Protein 9MYM (pdb70)

Radius of gyration: 26.76 Å; Cα contacts (8 Å, |Δi|>4): 441; chains: 1; bounding box: 75×30×64 Å

Foldseek 3Di:
DLVLPPVVVVLLVCCLPPQLVLAEDNVCSVVLSVLVVVLVLCQLDDDPDPQVLSFKAAVVLSVVLNVLLSVLSVVLSPDNHHDPRSSVVSNVSSVVSSVVSSVSSVCCVPPPPLPDPAFKFWGWMAGRNPRDIDIDINHHHAEPEEAEAEAEAQAKDKAAQDDPCVVRGPFWWKKWKWDQDPVRDIDTDDIGNDRMDIDGRDHQVSAAKMKIWIAGPPDGTGHMYMYGYGYHYHD

Secondary structure (DSSP, 8-state):
-GGGSHHHHHHHHHIIIIIGGGTS-GGGHHHHHHHHHHHHHTTT---STT-GGGGEEEHHHHHHHHHHHHHHHHHHHHS---HHHHHHHHHHHHHHHHHHHHHHHHHIIIIISS--SSSEEEEEEEETTT--EEEEEEE--SEEEEEEEEEETTSPEEEE---TTGGG-SSEEEEEEEEE-TTS-EEEEEEES-SEEEESS--GGG-EEEEEEEEESSS---EEEEEEEEEEPP-

Structure (mmCIF, N/CA/C/O backbone):
data_9MYM
#
_entry.id   9MYM
#
_cell.length_a   103.454
_cell.length_b   103.454
_cell.length_c   139.297
_cell.angle_alpha   90.00
_cell.angle_beta   90.00
_cell.angle_gamma   90.00
#
_symmetry.space_group_name_H-M   'I 4 2 2'
#
loop_
_entity.id
_entity.type
_entity.pdbx_description
1 polymer 'Izumo sperm-egg fusion protein 1'
2 non-polymer 2-acetamido-2-deoxy-beta-D-glucopyranose
3 non-polymer alpha-L-fucopyranose
4 non-polymer DI(HYDROXYETHYL)ETHER
5 non-polymer 'PENTAETHYLENE GLYCOL'
6 non-polymer 'CHLORIDE ION'
7 non-polymer 'CALCIUM ION'
8 water water
#
loop_
_atom_site.group_PDB
_atom_site.id
_atom_site.type_symbol
_atom_site.label_atom_id
_atom_site.label_alt_id
_atom_site.label_comp_id
_atom_site.label_asym_id
_atom_site.label_entity_id
_atom_site.label_seq_id
_atom_site.pdbx_PDB_ins_code
_atom_site.Cartn_x
_atom_site.Cartn_y
_atom_site.Cartn_z
_atom_site.occupancy
_atom_site.B_iso_or_equiv
_atom_site.auth_seq_id
_atom_site.auth_comp_id
_atom_site.auth_asym_id
_atom_site.auth_atom_id
_atom_site.pdbx_PDB_model_num
ATOM 1 N N . CYS A 1 1 ? -29.730 -39.830 -32.516 1.00 26.54 22 CYS A N 1
ATOM 2 C CA . CYS A 1 1 ? -28.832 -38.662 -32.595 1.00 28.37 22 CYS A CA 1
ATOM 3 C C . CYS A 1 1 ? -28.658 -38.195 -34.051 1.00 26.61 22 CYS A C 1
ATOM 4 O O . CYS A 1 1 ? -28.093 -37.145 -34.289 1.00 26.38 22 CYS A O 1
ATOM 7 N N . ILE A 1 2 ? -29.102 -38.977 -35.035 1.00 22.50 23 ILE A N 1
ATOM 8 C CA . ILE A 1 2 ? -28.727 -38.648 -36.415 1.00 21.33 23 ILE A CA 1
ATOM 9 C C . ILE A 1 2 ? -29.399 -37.320 -36.870 1.00 23.57 23 ILE A C 1
ATOM 10 O O . ILE A 1 2 ? -28.871 -36.682 -37.769 1.00 26.09 23 ILE A O 1
ATOM 15 N N . LYS A 1 3 ? -30.503 -36.921 -36.238 1.00 24.13 24 LYS A N 1
ATOM 16 C CA . LYS A 1 3 ? -31.134 -35.605 -36.584 1.00 21.92 24 LYS A CA 1
ATOM 17 C C . LYS A 1 3 ? -30.196 -34.456 -36.260 1.00 27.09 24 LYS A C 1
ATOM 18 O O . LYS A 1 3 ? -30.396 -33.339 -36.746 1.00 26.73 24 LYS A O 1
ATOM 24 N N . CYS A 1 4 ? -29.197 -34.724 -35.414 1.00 24.77 25 CYS A N 1
ATOM 25 C CA . CYS A 1 4 ? -28.239 -33.689 -34.977 1.00 27.26 25 CYS A CA 1
ATOM 26 C C . CYS A 1 4 ? -27.177 -33.456 -36.015 1.00 31.46 25 CYS A C 1
ATOM 27 O O . CYS A 1 4 ? -26.357 -32.544 -35.874 1.00 30.54 25 CYS A O 1
ATOM 30 N N . ASP A 1 5 ? -27.142 -34.278 -37.050 1.00 26.16 26 ASP A N 1
ATOM 31 C CA . ASP A 1 5 ? -25.997 -34.255 -37.946 1.00 22.90 26 ASP A CA 1
ATOM 32 C C . ASP A 1 5 ? -26.376 -33.478 -39.231 1.00 26.43 26 ASP A C 1
ATOM 33 O O . ASP A 1 5 ? -27.359 -33.823 -39.895 1.00 24.48 26 ASP A O 1
ATOM 38 N N . GLN A 1 6 ? -25.618 -32.455 -39.576 1.00 27.67 27 GLN A N 1
ATOM 39 C CA . GLN A 1 6 ? -25.918 -31.677 -40.793 1.00 29.00 27 GLN A CA 1
ATOM 40 C C . GLN A 1 6 ? -26.092 -32.545 -42.060 1.00 25.24 27 GLN A C 1
ATOM 41 O O . GLN A 1 6 ? -26.884 -32.221 -42.961 1.00 26.43 27 GLN A O 1
ATOM 47 N N . PHE A 1 7 ? -25.322 -33.625 -42.156 1.00 22.02 28 PHE A N 1
ATOM 48 C CA . PHE A 1 7 ? -25.410 -34.447 -43.385 1.00 22.57 28 PHE A CA 1
ATOM 49 C C . PHE A 1 7 ? -26.798 -35.078 -43.526 1.00 25.13 28 PHE A C 1
ATOM 50 O O . PHE A 1 7 ? -27.320 -35.244 -44.636 1.00 23.97 28 PHE A O 1
ATOM 58 N N . VAL A 1 8 ? -27.361 -35.453 -42.383 1.00 25.80 29 VAL A N 1
ATOM 59 C CA . VAL A 1 8 ? -28.680 -36.068 -42.353 1.00 23.74 29 VAL A CA 1
ATOM 60 C C . VAL A 1 8 ? -29.751 -35.061 -42.700 1.00 26.08 29 VAL A C 1
ATOM 61 O O . VAL A 1 8 ? -30.605 -35.306 -43.568 1.00 25.74 29 VAL A O 1
ATOM 65 N N . THR A 1 9 ? -29.678 -33.887 -42.091 1.00 23.84 30 THR A N 1
ATOM 66 C CA . THR A 1 9 ? -30.724 -32.929 -42.410 1.00 28.86 30 THR A CA 1
ATOM 67 C C . THR A 1 9 ? -30.569 -32.390 -43.873 1.00 26.55 30 THR A C 1
ATOM 68 O O . THR A 1 9 ? -31.589 -32.153 -44.553 1.00 27.29 30 THR A O 1
ATOM 72 N N . ASP A 1 10 ? -29.344 -32.275 -44.398 1.00 23.57 31 ASP A N 1
ATOM 73 C CA . ASP A 1 10 ? -29.148 -31.927 -45.812 1.00 25.09 31 ASP A CA 1
ATOM 74 C C . ASP A 1 10 ? -29.730 -33.015 -46.745 1.00 28.00 31 ASP A C 1
ATOM 75 O O . ASP A 1 10 ? -30.437 -32.729 -47.737 1.00 27.80 31 ASP A O 1
ATOM 80 N N . ALA A 1 11 ? -29.405 -34.260 -46.443 1.00 24.36 32 ALA A N 1
ATOM 81 C CA . ALA A 1 11 ? -29.939 -35.411 -47.206 1.00 24.99 32 ALA A CA 1
ATOM 82 C C . ALA A 1 11 ? -31.435 -35.496 -47.193 1.00 28.26 32 ALA A C 1
ATOM 83 O O . ALA A 1 11 ? -32.030 -35.887 -48.218 1.00 22.35 32 ALA A O 1
ATOM 85 N N . LEU A 1 12 ? -32.065 -35.200 -46.044 1.00 22.31 33 LEU A N 1
ATOM 86 C CA . LEU A 1 12 ? -33.534 -35.261 -46.009 1.00 23.76 33 LEU A CA 1
ATOM 87 C C . LEU A 1 12 ? -34.166 -34.137 -46.830 1.00 23.77 33 LEU A C 1
ATOM 88 O O . LEU A 1 12 ? -35.260 -34.331 -47.350 1.00 24.68 33 LEU A O 1
ATOM 93 N N . LYS A 1 13 ? -33.505 -32.972 -46.909 1.00 26.61 34 LYS A N 1
ATOM 94 C CA . LYS A 1 13 ? -33.992 -31.877 -47.729 1.00 27.88 34 LYS A CA 1
ATOM 95 C C . LYS A 1 13 ? -33.950 -32.257 -49.213 1.00 25.92 34 LYS A C 1
ATOM 96 O O . LYS A 1 13 ? -34.894 -32.007 -49.943 1.00 28.22 34 LYS A O 1
ATOM 99 N N . THR A 1 14 ? -32.832 -32.852 -49.639 1.00 24.12 35 THR A N 1
ATOM 100 C CA . THR A 1 14 ? -32.688 -33.320 -51.000 1.00 27.94 35 THR A CA 1
ATOM 101 C C . THR A 1 14 ? -33.682 -34.432 -51.314 1.00 23.00 35 THR A C 1
ATOM 102 O O . THR A 1 14 ? -34.268 -34.463 -52.367 1.00 28.77 35 THR A O 1
ATOM 106 N N . PHE A 1 15 ? -33.875 -35.325 -50.346 1.00 21.22 36 PHE A N 1
ATOM 107 C CA . PHE A 1 15 ? -34.852 -36.410 -50.468 1.00 25.99 36 PHE A CA 1
ATOM 108 C C . PHE A 1 15 ? -36.227 -35.826 -50.799 1.00 26.79 36 PHE A C 1
ATOM 109 O O . PHE A 1 15 ? -36.875 -36.240 -51.747 1.00 25.43 36 PHE A O 1
ATOM 117 N N . GLU A 1 16 ? -36.664 -34.873 -49.992 1.00 25.23 37 GLU A N 1
ATOM 118 C CA . GLU A 1 16 ? -37.970 -34.245 -50.216 1.00 27.04 37 GLU A CA 1
ATOM 119 C C . GLU A 1 16 ? -38.044 -33.441 -51.500 1.00 28.27 37 GLU A C 1
ATOM 120 O O . GLU A 1 16 ? -39.018 -33.561 -52.233 1.00 30.06 37 GLU A O 1
ATOM 126 N N A ASN A 1 17 ? -37.039 -32.625 -51.778 0.58 25.00 38 ASN A N 1
ATOM 127 N N B ASN A 1 17 ? -37.032 -32.600 -51.762 0.42 25.88 38 ASN A N 1
ATOM 128 C CA A ASN A 1 17 ? -37.201 -31.645 -52.846 0.58 30.71 38 ASN A CA 1
ATOM 129 C CA B ASN A 1 17 ? -37.156 -31.586 -52.828 0.42 30.62 38 ASN A CA 1
ATOM 130 C C A ASN A 1 17 ? -36.889 -32.218 -54.203 0.58 32.43 38 ASN A C 1
ATOM 131 C C B ASN A 1 17 ? -36.653 -32.056 -54.184 0.42 32.03 38 ASN A C 1
ATOM 132 O O A ASN A 1 17 ? -37.402 -31.745 -55.213 0.58 27.12 38 ASN A O 1
ATOM 133 O O B ASN A 1 17 ? -36.837 -31.361 -55.191 0.42 28.93 38 ASN A O 1
ATOM 142 N N . THR A 1 18 ? -36.039 -33.237 -54.225 1.00 28.80 39 THR A N 1
ATOM 143 C CA . THR A 1 18 ? -35.551 -33.774 -55.511 1.00 29.80 39 THR A CA 1
ATOM 144 C C . THR A 1 18 ? -36.022 -35.181 -55.733 1.00 30.69 39 THR A C 1
ATOM 145 O O . THR A 1 18 ? -36.553 -35.471 -56.776 1.00 33.03 39 THR A O 1
ATOM 149 N N . TYR A 1 19 ? -35.868 -36.061 -54.742 1.00 25.51 40 TYR A N 1
ATOM 150 C CA . TYR A 1 19 ? -36.072 -37.492 -55.087 1.00 25.05 40 TYR A CA 1
ATOM 151 C C . TYR A 1 19 ? -37.492 -38.019 -54.946 1.00 26.85 40 TYR A C 1
ATOM 152 O O . TYR A 1 19 ? -37.877 -38.970 -55.636 1.00 25.86 40 TYR A O 1
ATOM 161 N N . LEU A 1 20 ? -38.281 -37.468 -54.038 1.00 25.31 41 LEU A N 1
ATOM 162 C CA . LEU A 1 20 ? -39.653 -38.008 -53.888 1.00 23.89 41 LEU A CA 1
ATOM 163 C C . LEU A 1 20 ? -40.442 -37.922 -55.186 1.00 26.35 41 LEU A C 1
ATOM 164 O O . LEU A 1 20 ? -41.250 -38.791 -55.438 1.00 25.28 41 LEU A O 1
ATOM 169 N N . ASN A 1 21 ? -40.191 -36.883 -55.982 1.00 23.13 42 ASN A N 1
ATOM 170 C CA . ASN A 1 21 ? -40.825 -36.702 -57.314 1.00 23.46 42 ASN A CA 1
ATOM 171 C C . ASN A 1 21 ? -40.747 -37.968 -58.164 1.00 32.06 42 ASN A C 1
ATOM 172 O O . ASN A 1 21 ? -41.634 -38.246 -58.980 1.00 28.42 42 ASN A O 1
ATOM 177 N N . ASP A 1 22 ? -39.644 -38.707 -57.985 1.00 27.36 43 ASP A N 1
ATOM 178 C CA . ASP A 1 22 ? -39.366 -39.881 -58.818 1.00 30.80 43 ASP A CA 1
ATOM 179 C C . ASP A 1 22 ? -40.122 -41.136 -58.389 1.00 28.94 43 ASP A C 1
ATOM 180 O O . ASP A 1 22 ? -40.148 -42.112 -59.156 1.00 29.31 43 ASP A O 1
ATOM 185 N N . HIS A 1 23 ? -40.723 -41.102 -57.197 1.00 24.54 44 HIS A N 1
ATOM 186 C CA . HIS A 1 23 ? -41.253 -42.309 -56.565 1.00 25.74 44 HIS A CA 1
ATOM 187 C C . HIS A 1 23 ? -42.707 -42.226 -56.151 1.00 23.00 44 HIS A C 1
ATOM 188 O O . HIS A 1 23 ? -43.365 -43.237 -55.961 1.00 26.05 44 HIS A O 1
ATOM 195 N N . LEU A 1 24 ? -43.192 -41.009 -55.974 1.00 25.02 45 LEU A N 1
ATOM 196 C CA . LEU A 1 24 ? -44.507 -40.789 -55.376 1.00 21.29 45 LEU A CA 1
ATOM 197 C C . LEU A 1 24 ? -45.230 -39.595 -56.010 1.00 21.69 45 LEU A C 1
ATOM 198 O O . LEU A 1 24 ? -44.586 -38.573 -56.394 1.00 25.95 45 LEU A O 1
ATOM 203 N N . PRO A 1 25 ? -46.577 -39.658 -56.052 1.00 24.80 46 PRO A N 1
ATOM 204 C CA . PRO A 1 25 ? -47.332 -38.488 -56.525 1.00 25.86 46 PRO A CA 1
ATOM 205 C C . PRO A 1 25 ? -47.136 -37.336 -55.511 1.00 25.41 46 PRO A C 1
ATOM 206 O O . PRO A 1 25 ? -47.046 -37.616 -54.303 1.00 24.70 46 PRO A O 1
ATOM 210 N N A HIS A 1 26 ? -47.061 -36.104 -56.003 0.61 24.67 47 HIS A N 1
ATOM 211 N N B HIS A 1 26 ? -47.097 -36.098 -55.989 0.39 25.45 47 HIS A N 1
ATOM 212 C CA A HIS A 1 26 ? -46.779 -34.952 -55.157 0.61 28.75 47 HIS A CA 1
ATOM 213 C CA B HIS A 1 26 ? -46.761 -34.962 -55.137 0.39 27.97 47 HIS A CA 1
ATOM 214 C C A HIS A 1 26 ? -47.717 -34.845 -53.951 0.61 26.15 47 HIS A C 1
ATOM 215 C C B HIS A 1 26 ? -47.743 -34.746 -53.983 0.39 26.28 47 HIS A C 1
ATOM 216 O O A HIS A 1 26 ? -47.285 -34.460 -52.865 0.61 25.79 47 HIS A O 1
ATOM 217 O O B HIS A 1 26 ? -47.364 -34.193 -52.951 0.39 24.91 47 HIS A O 1
ATOM 230 N N . ASP A 1 27 ? -48.995 -35.180 -54.133 1.00 25.28 48 ASP A N 1
ATOM 231 C CA . ASP A 1 27 ? -49.953 -34.927 -53.037 1.00 24.40 48 ASP A CA 1
ATOM 232 C C . ASP A 1 27 ? -49.853 -35.917 -51.826 1.00 23.60 48 ASP A C 1
ATOM 233 O O . ASP A 1 27 ? -50.673 -35.841 -50.907 1.00 26.10 48 ASP A O 1
ATOM 238 N N A ILE A 1 28 ? -48.831 -36.782 -51.825 0.77 22.53 49 ILE A N 1
ATOM 239 N N B ILE A 1 28 ? -48.819 -36.753 -51.808 0.23 22.54 49 ILE A N 1
ATOM 240 C CA A ILE A 1 28 ? -48.578 -37.572 -50.641 0.77 22.04 49 ILE A CA 1
ATOM 241 C CA B ILE A 1 28 ? -48.546 -37.548 -50.623 0.23 23.19 49 ILE A CA 1
ATOM 242 C C A ILE A 1 28 ? -47.175 -37.238 -50.074 0.77 21.39 49 ILE A C 1
ATOM 243 C C B ILE A 1 28 ? -47.190 -37.171 -50.023 0.23 22.13 49 ILE A C 1
ATOM 244 O O A ILE A 1 28 ? -46.789 -37.777 -49.047 0.77 23.12 49 ILE A O 1
ATOM 245 O O B ILE A 1 28 ? -46.851 -37.612 -48.926 0.23 22.59 49 ILE A O 1
ATOM 254 N N . HIS A 1 29 ? -46.419 -36.348 -50.733 1.00 22.72 50 HIS A N 1
ATOM 255 C CA . HIS A 1 29 ? -45.059 -36.047 -50.281 1.00 21.49 50 HIS A CA 1
ATOM 256 C C . HIS A 1 29 ? -45.010 -35.497 -48.879 1.00 25.37 50 HIS A C 1
ATOM 257 O O . HIS A 1 29 ? -44.141 -35.896 -48.086 1.00 24.93 50 HIS A O 1
ATOM 264 N N . LYS A 1 30 ? -45.873 -34.532 -48.591 1.00 24.56 51 LYS A N 1
ATOM 265 C CA . LYS A 1 30 ? -45.677 -33.829 -47.302 1.00 22.91 51 LYS A CA 1
ATOM 266 C C . LYS A 1 30 ? -45.992 -34.769 -46.134 1.00 27.33 51 LYS A C 1
ATOM 267 O O . LYS A 1 30 ? -45.293 -34.754 -45.107 1.00 24.59 51 LYS A O 1
ATOM 273 N N . ASN A 1 31 ? -47.045 -35.582 -46.258 1.00 22.91 52 ASN A N 1
ATOM 274 C CA . ASN A 1 31 ? -47.326 -36.499 -45.145 1.00 23.15 52 ASN A CA 1
ATOM 275 C C . ASN A 1 31 ? -46.300 -37.638 -45.066 1.00 23.12 52 ASN A C 1
ATOM 276 O O . ASN A 1 31 ? -46.021 -38.151 -43.970 1.00 25.95 52 ASN A O 1
ATOM 281 N N . VAL A 1 32 ? -45.781 -38.047 -46.216 1.00 23.61 53 VAL A N 1
ATOM 282 C CA . VAL A 1 32 ? -44.690 -39.020 -46.146 1.00 21.50 53 VAL A CA 1
ATOM 283 C C . VAL A 1 32 ? -43.469 -38.439 -45.416 1.00 25.19 53 VAL A C 1
ATOM 284 O O . VAL A 1 32 ? -42.792 -39.142 -44.622 1.00 23.20 53 VAL A O 1
ATOM 288 N N . MET A 1 33 ? -43.166 -37.179 -45.693 1.00 22.21 54 MET A N 1
ATOM 289 C CA . MET A 1 33 ? -42.075 -36.527 -44.939 1.00 25.44 54 MET A CA 1
ATOM 290 C C . MET A 1 33 ? -42.375 -36.385 -43.446 1.00 27.46 54 MET A C 1
ATOM 291 O O . MET A 1 33 ? -41.450 -36.454 -42.643 1.00 25.06 54 MET A O 1
ATOM 296 N N . ARG A 1 34 ? -43.637 -36.195 -43.057 1.00 27.03 55 ARG A N 1
ATOM 297 C CA . ARG A 1 34 ? -43.982 -36.172 -41.645 1.00 25.60 55 ARG A CA 1
ATOM 298 C C . ARG A 1 34 ? -43.660 -37.532 -40.994 1.00 25.02 55 ARG A C 1
ATOM 299 O O . ARG A 1 34 ? -43.108 -37.588 -39.887 1.00 27.80 55 ARG A O 1
ATOM 307 N N . MET A 1 35 ? -43.928 -38.602 -41.733 1.00 22.62 56 MET A N 1
ATOM 308 C CA . MET A 1 35 ? -43.588 -39.962 -41.262 1.00 25.76 56 MET A CA 1
ATOM 309 C C . MET A 1 35 ? -42.062 -40.109 -41.131 1.00 23.72 56 MET A C 1
ATOM 310 O O . MET A 1 35 ? -41.536 -40.608 -40.104 1.00 28.52 56 MET A O 1
ATOM 315 N N . VAL A 1 36 ? -41.365 -39.717 -42.180 1.00 21.44 57 VAL A N 1
ATOM 316 C CA . VAL A 1 36 ? -39.883 -39.810 -42.148 1.00 21.43 57 VAL A CA 1
ATOM 317 C C . VAL A 1 36 ? -39.279 -39.016 -40.994 1.00 26.47 57 VAL A C 1
ATOM 318 O O . VAL A 1 36 ? -38.470 -39.535 -40.226 1.00 25.15 57 VAL A O 1
ATOM 322 N N . ASN A 1 37 ? -39.667 -37.753 -40.892 1.00 23.48 58 ASN A N 1
ATOM 323 C CA . ASN A 1 37 ? -39.105 -36.905 -39.819 1.00 27.23 58 ASN A CA 1
ATOM 324 C C . ASN A 1 37 ? -39.440 -37.425 -38.421 1.00 30.83 58 ASN A C 1
ATOM 325 O O . ASN A 1 37 ? -38.632 -37.307 -37.489 1.00 30.63 58 ASN A O 1
ATOM 330 N N . HIS A 1 38 ? -40.627 -37.991 -38.264 1.00 26.84 59 HIS A N 1
ATOM 331 C CA . HIS A 1 38 ? -41.024 -38.505 -37.012 1.00 31.83 59 HIS A CA 1
ATOM 332 C C . HIS A 1 38 ? -40.103 -39.665 -36.638 1.00 32.02 59 HIS A C 1
ATOM 333 O O . HIS A 1 38 ? -39.645 -39.771 -35.496 1.00 32.80 59 HIS A O 1
ATOM 340 N N . GLU A 1 39 ? -39.874 -40.550 -37.598 1.00 26.62 60 GLU A N 1
ATOM 341 C CA . GLU A 1 39 ? -39.054 -41.722 -37.296 1.00 29.09 60 GLU A CA 1
ATOM 342 C C . GLU A 1 39 ? -37.622 -41.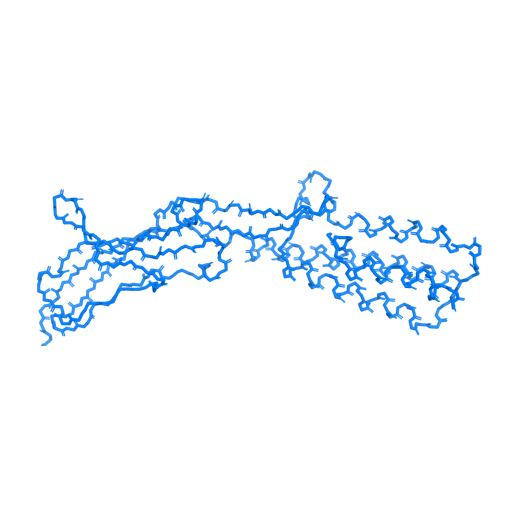265 -36.941 1.00 22.59 60 GLU A C 1
ATOM 343 O O . GLU A 1 39 ? -37.031 -41.738 -35.952 1.00 26.16 60 GLU A O 1
ATOM 349 N N . VAL A 1 40 ? -37.086 -40.367 -37.755 1.00 24.33 61 VAL A N 1
ATOM 350 C CA . VAL A 1 40 ? -35.700 -39.947 -37.576 1.00 24.98 61 VAL A CA 1
ATOM 351 C C . VAL A 1 40 ? -35.552 -39.256 -36.214 1.00 30.14 61 VAL A C 1
ATOM 352 O O . VAL A 1 40 ? -34.566 -39.465 -35.442 1.00 25.92 61 VAL A O 1
ATOM 356 N N . SER A 1 41 ? -36.526 -38.432 -35.882 1.00 29.75 62 SER A N 1
ATOM 357 C CA . SER A 1 41 ? -36.400 -37.694 -34.616 1.00 28.77 62 SER A CA 1
ATOM 358 C C . SER A 1 41 ? -36.434 -38.593 -33.368 1.00 36.71 62 SER A C 1
ATOM 359 O O . SER A 1 41 ? -35.988 -38.161 -32.302 1.00 34.56 62 SER A O 1
ATOM 362 N N . SER A 1 42 ? -36.971 -39.821 -33.486 1.00 33.52 63 SER A N 1
ATOM 363 C CA . SER A 1 42 ? -37.054 -40.768 -32.359 1.00 38.78 63 SER A CA 1
ATOM 364 C C . SER A 1 42 ? -35.763 -41.556 -32.110 1.00 34.37 63 SER A C 1
ATOM 365 O O . SER A 1 42 ? -35.675 -42.291 -31.131 1.00 33.67 63 SER A O 1
ATOM 368 N N . PHE A 1 43 ? -34.740 -41.422 -32.952 1.00 34.89 64 PHE A N 1
ATOM 369 C CA . PHE A 1 43 ? -33.526 -42.189 -32.739 1.00 36.07 64 PHE A CA 1
ATOM 370 C C . PHE A 1 43 ? -32.896 -41.752 -31.413 1.00 33.53 64 PHE A C 1
ATOM 371 O O . PHE A 1 43 ? -32.729 -40.532 -31.130 1.00 36.51 64 PHE A O 1
ATOM 379 N N . GLY A 1 44 ? -32.543 -42.729 -30.591 1.00 37.30 65 GLY A N 1
ATOM 380 C CA . GLY A 1 44 ? -31.991 -42.396 -29.280 1.00 40.32 65 GLY A CA 1
ATOM 381 C C . GLY A 1 44 ? -32.928 -41.855 -28.201 1.00 42.40 65 GLY A C 1
ATOM 382 O O . GLY A 1 44 ? -32.473 -41.500 -27.120 1.00 53.85 65 GLY A O 1
ATOM 383 N N . VAL A 1 45 ? -34.230 -41.806 -28.435 1.00 47.41 66 VAL A N 1
ATOM 384 C CA . VAL A 1 45 ? -35.121 -41.454 -27.341 1.00 48.46 66 VAL A CA 1
ATOM 385 C C . VAL A 1 45 ? -35.133 -42.593 -26.302 1.00 51.24 66 VAL A C 1
ATOM 386 O O . VAL A 1 45 ? -35.254 -43.785 -26.603 1.00 51.08 66 VAL A O 1
ATOM 390 N N . VAL A 1 46 ? -35.041 -42.185 -25.056 1.00 52.46 67 VAL A N 1
ATOM 391 C CA . VAL A 1 46 ? -35.173 -43.112 -23.954 1.00 57.92 67 VAL A CA 1
ATOM 392 C C . VAL A 1 46 ? -36.604 -43.155 -23.415 1.00 73.77 67 VAL A C 1
ATOM 393 O O . VAL A 1 46 ? -37.266 -42.126 -23.284 1.00 71.34 67 VAL A O 1
ATOM 397 N N . THR A 1 47 ? -37.080 -44.356 -23.116 1.00 84.02 68 THR A N 1
ATOM 398 C CA . THR A 1 47 ? -38.300 -44.530 -22.337 1.00 89.40 68 THR A CA 1
ATOM 399 C C . THR A 1 47 ? -37.943 -45.195 -21.022 1.00 99.41 68 THR A C 1
ATOM 400 O O . THR A 1 47 ? -38.038 -46.418 -20.906 1.00 107.05 68 THR A O 1
ATOM 404 N N . SER A 1 48 ? -37.533 -44.375 -20.052 1.00 101.23 69 SER A N 1
ATOM 405 C CA . SER A 1 48 ? -37.009 -44.812 -18.752 1.00 105.81 69 SER A CA 1
ATOM 406 C C . SER A 1 48 ? -36.290 -46.154 -18.827 1.00 108.08 69 SER A C 1
ATOM 407 O O . SER A 1 48 ? -35.418 -46.372 -19.682 1.00 103.39 69 SER A O 1
ATOM 410 N N . ALA A 1 49 ? -36.666 -47.043 -17.913 1.00 110.87 70 ALA A N 1
ATOM 411 C CA . ALA A 1 49 ? -36.380 -48.458 -18.061 1.00 112.87 70 ALA A CA 1
ATOM 412 C C . ALA A 1 49 ? -34.888 -48.749 -18.196 1.00 111.79 70 ALA A C 1
ATOM 413 O O . ALA A 1 49 ? -34.048 -48.134 -17.532 1.00 109.58 70 ALA A O 1
ATOM 415 N N . GLU A 1 50 ? -34.583 -49.677 -19.099 1.00 109.58 71 GLU A N 1
ATOM 416 C CA . GLU A 1 50 ? -33.223 -50.122 -19.350 1.00 104.96 71 GLU A CA 1
ATOM 417 C C . GLU A 1 50 ? -32.696 -49.690 -20.723 1.00 92.59 71 GLU A C 1
ATOM 418 O O . GLU A 1 50 ? -31.753 -50.285 -21.244 1.00 86.90 71 GLU A O 1
ATOM 424 N N . ASP A 1 51 ? -33.297 -48.670 -21.321 1.00 87.68 72 ASP A N 1
ATOM 425 C CA . ASP A 1 51 ? -32.794 -48.246 -22.628 1.00 78.39 72 ASP A CA 1
ATOM 426 C C . ASP A 1 51 ? -32.200 -46.823 -22.597 1.00 80.29 72 ASP A C 1
ATOM 427 O O . ASP A 1 51 ? -32.174 -46.121 -23.619 1.00 73.67 72 ASP A O 1
ATOM 432 N N . SER A 1 52 ? -31.670 -46.426 -21.434 1.00 85.80 73 SER A N 1
ATOM 433 C CA . SER A 1 52 ? -30.998 -45.128 -21.273 1.00 77.70 73 SER A CA 1
ATOM 434 C C . SER A 1 52 ? -29.706 -45.097 -22.063 1.00 70.65 73 SER A C 1
ATOM 435 O O . SER A 1 52 ? -29.109 -44.041 -22.300 1.00 72.86 73 SER A O 1
ATOM 438 N N . TYR A 1 53 ? -29.274 -46.284 -22.458 1.00 72.17 74 TYR A N 1
ATOM 439 C CA . TYR A 1 53 ? -28.093 -46.439 -23.274 1.00 77.00 74 TYR A CA 1
ATOM 440 C C . TYR A 1 53 ? -28.307 -45.690 -24.592 1.00 72.67 74 TYR A C 1
ATOM 441 O O . TYR A 1 53 ? -27.357 -45.224 -25.240 1.00 66.22 74 TYR A O 1
ATOM 450 N N . LEU A 1 54 ? -29.577 -45.549 -24.966 1.00 68.59 75 LEU A N 1
ATOM 451 C CA . LEU A 1 54 ? -29.930 -44.868 -26.205 1.00 66.09 75 LEU A CA 1
ATOM 452 C C . LEU A 1 54 ? -29.657 -43.367 -26.224 1.00 59.94 75 LEU A C 1
ATOM 453 O O . LEU A 1 54 ? -29.555 -42.799 -27.302 1.00 49.15 75 LEU A O 1
ATOM 458 N N . GLY A 1 55 ? -29.541 -42.744 -25.037 1.00 69.14 76 GLY A N 1
ATOM 459 C CA . GLY A 1 55 ? -29.708 -41.307 -24.879 1.00 56.73 76 GLY A CA 1
ATOM 460 C C . GLY A 1 55 ? -28.566 -40.427 -25.358 1.00 55.08 76 GLY A C 1
ATOM 461 O O . GLY A 1 55 ? -28.770 -39.265 -25.645 1.00 47.04 76 GLY A O 1
ATOM 462 N N . ALA A 1 56 ? -27.362 -40.995 -25.427 1.00 30.07 77 ALA A N 1
ATOM 463 C CA . ALA A 1 56 ? -26.174 -40.239 -25.937 1.00 28.59 77 ALA A CA 1
ATOM 464 C C . ALA A 1 56 ? -25.147 -41.218 -26.510 1.00 27.77 77 ALA A C 1
ATOM 465 O O . ALA A 1 56 ? -25.038 -42.366 -26.005 1.00 28.97 77 ALA A O 1
ATOM 467 N N . VAL A 1 57 ? -24.356 -40.774 -27.460 1.00 26.23 78 VAL A N 1
ATOM 468 C CA . VAL A 1 57 ? -23.263 -41.590 -28.001 1.00 25.79 78 VAL A CA 1
ATOM 469 C C . VAL A 1 57 ? -22.086 -40.681 -28.261 1.00 30.15 78 VAL A C 1
ATOM 470 O O . VAL A 1 57 ? -22.246 -39.445 -28.230 1.00 27.09 78 VAL A O 1
ATOM 474 N N . ASP A 1 58 ? -20.915 -41.241 -28.529 1.00 25.35 79 ASP A N 1
ATOM 475 C CA . ASP A 1 58 ? -19.771 -40.327 -28.806 1.00 25.08 79 ASP A CA 1
ATOM 476 C C . ASP A 1 58 ? -19.849 -39.893 -30.275 1.00 24.02 79 ASP A C 1
ATOM 477 O O . ASP A 1 58 ? -20.763 -40.322 -31.032 1.00 23.42 79 ASP A O 1
ATOM 482 N N . GLU A 1 59 ? -18.921 -39.037 -30.715 1.00 23.66 80 GLU A N 1
ATOM 483 C CA . GLU A 1 59 ? -19.050 -38.495 -32.072 1.00 22.79 80 GLU A CA 1
ATOM 484 C C . GLU A 1 59 ? -18.754 -39.566 -33.130 1.00 24.98 80 GLU A C 1
ATOM 485 O O . GLU A 1 59 ? -19.364 -39.563 -34.188 1.00 24.99 80 GLU A O 1
ATOM 491 N N A ASN A 1 60 ? -17.823 -40.481 -32.833 0.72 24.98 81 ASN A N 1
ATOM 492 N N B ASN A 1 60 ? -17.837 -40.484 -32.830 0.28 25.05 81 ASN A N 1
ATOM 493 C CA A ASN A 1 60 ? -17.505 -41.547 -33.789 0.72 25.64 81 ASN A CA 1
ATOM 494 C CA B ASN A 1 60 ? -17.507 -41.543 -33.783 0.28 26.00 81 ASN A CA 1
ATOM 495 C C A ASN A 1 60 ? -18.724 -42.453 -34.054 0.72 27.33 81 ASN A 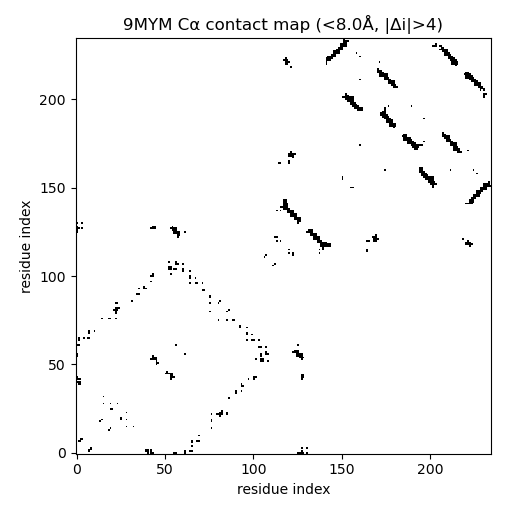C 1
ATOM 496 C C B ASN A 1 60 ? -18.697 -42.472 -34.043 0.28 26.57 81 ASN A C 1
ATOM 497 O O A ASN A 1 60 ? -18.986 -42.890 -35.180 0.72 26.44 81 ASN A O 1
ATOM 498 O O B ASN A 1 60 ? -18.920 -42.921 -35.169 0.28 26.40 81 ASN A O 1
ATOM 507 N N . THR A 1 61 ? -19.456 -42.766 -32.991 1.00 26.65 82 THR A N 1
ATOM 508 C CA . THR A 1 61 ? -20.657 -43.620 -33.120 1.00 26.23 82 THR A CA 1
ATOM 509 C C . THR A 1 61 ? -21.745 -42.896 -33.884 1.00 31.60 82 THR A C 1
ATOM 510 O O . THR A 1 61 ? -22.389 -43.490 -34.741 1.00 25.38 82 THR A O 1
ATOM 514 N N . LEU A 1 62 ? -21.983 -41.625 -33.557 1.00 22.55 83 LEU A N 1
ATOM 515 C CA . LEU A 1 62 ? -22.909 -40.820 -34.360 1.00 23.80 83 LEU A CA 1
ATOM 516 C C . LEU A 1 62 ? -22.510 -40.858 -35.846 1.00 26.82 83 LEU A C 1
ATOM 517 O O . LEU A 1 62 ? -23.350 -40.999 -36.736 1.00 25.06 83 LEU A O 1
ATOM 522 N N . GLU A 1 63 ? -21.217 -40.689 -36.117 1.00 22.86 84 GLU A N 1
ATOM 523 C CA . GLU A 1 63 ? -20.742 -40.680 -37.504 1.00 22.82 84 GLU A CA 1
ATOM 524 C C . GLU A 1 63 ? -21.036 -42.007 -38.202 1.00 22.58 84 GLU A C 1
ATOM 525 O O . GLU A 1 63 ? -21.519 -42.032 -39.334 1.00 24.85 84 GLU A O 1
ATOM 531 N N . GLN A 1 64 ? -20.799 -43.122 -37.516 1.00 25.72 85 GLN A N 1
ATOM 532 C CA . GLN A 1 64 ? -21.118 -44.408 -38.111 1.00 26.25 85 GLN A CA 1
ATOM 533 C C . GLN A 1 64 ? -22.594 -44.531 -38.410 1.00 27.16 85 GLN A C 1
ATOM 534 O O . GLN A 1 64 ? -22.985 -45.097 -39.454 1.00 24.08 85 GLN A O 1
ATOM 540 N N . ALA A 1 65 ? -23.422 -44.098 -37.448 1.00 23.49 86 ALA A N 1
ATOM 541 C CA . ALA A 1 65 ? -24.887 -44.189 -37.596 1.00 26.47 86 ALA A CA 1
ATOM 542 C C . ALA A 1 65 ? -25.400 -43.293 -38.754 1.00 24.81 86 ALA A C 1
ATOM 543 O O . ALA A 1 65 ? -26.306 -43.645 -39.530 1.00 24.90 86 ALA A O 1
ATOM 545 N N . THR A 1 66 ? -24.814 -42.113 -38.870 1.00 18.98 87 THR A N 1
ATOM 546 C CA . THR A 1 66 ? -25.160 -41.209 -39.930 1.00 23.06 87 THR A CA 1
ATOM 547 C C . THR A 1 66 ? -24.854 -41.842 -41.302 1.00 25.20 87 THR A C 1
ATOM 548 O O . THR A 1 66 ? -25.705 -41.820 -42.202 1.00 21.75 87 THR A O 1
ATOM 552 N N . TRP A 1 67 ? -23.642 -42.386 -41.467 1.00 22.49 88 TRP A N 1
ATOM 553 C CA . TRP A 1 67 ? -23.291 -42.916 -42.759 1.00 21.78 88 TRP A CA 1
ATOM 554 C C . TRP A 1 67 ? -24.098 -44.184 -43.109 1.00 25.38 88 TRP A C 1
ATOM 555 O O . TRP A 1 67 ? -24.426 -44.422 -44.281 1.00 24.14 88 TRP A O 1
ATOM 566 N N . SER A 1 68 ? -24.453 -44.969 -42.098 1.00 23.31 89 SER A N 1
ATOM 567 C CA . SER A 1 68 ? -25.311 -46.162 -42.293 1.00 20.83 89 SER A CA 1
ATOM 568 C C . SER A 1 68 ? -26.650 -45.670 -42.808 1.00 22.71 89 SER A C 1
ATOM 569 O O . SER A 1 68 ? -27.211 -46.233 -43.731 1.00 23.78 89 SER A O 1
ATOM 572 N N . PHE A 1 69 ? -27.169 -44.636 -42.142 1.00 20.19 90 PHE A N 1
ATOM 573 C CA . PHE A 1 69 ? -28.470 -44.049 -42.538 1.00 24.66 90 PHE A CA 1
ATOM 574 C C . PHE A 1 69 ? -28.406 -43.498 -43.976 1.00 24.79 90 PHE A C 1
ATOM 575 O O . PHE A 1 69 ? -29.289 -43.795 -44.819 1.00 22.98 90 PHE A O 1
ATOM 583 N N . LEU A 1 70 ? -27.396 -42.679 -44.290 1.00 21.22 91 LEU A N 1
ATOM 584 C CA . LEU A 1 70 ? -27.282 -42.104 -45.647 1.00 21.37 91 LEU A CA 1
ATOM 585 C C . LEU A 1 70 ? -27.213 -43.172 -46.734 1.00 23.74 91 LEU A C 1
ATOM 586 O O . LEU A 1 70 ? -27.753 -42.981 -47.853 1.00 22.80 91 LEU A O 1
ATOM 591 N N . LYS A 1 71 ? -26.455 -44.241 -46.468 1.00 22.61 92 LYS A N 1
ATOM 592 C CA . LYS A 1 71 ? -26.347 -45.320 -47.463 1.00 21.20 92 LYS A CA 1
ATOM 593 C C . LYS A 1 71 ? -27.736 -45.911 -47.743 1.00 25.23 92 LYS A C 1
ATOM 594 O O . LYS A 1 71 ? -28.111 -46.182 -48.923 1.00 22.56 92 LYS A O 1
ATOM 600 N N . ASP A 1 72 ? -28.501 -46.117 -46.674 1.00 21.98 93 ASP A N 1
ATOM 601 C CA . ASP A 1 72 ? -29.849 -46.775 -46.848 1.00 24.80 93 ASP A CA 1
ATOM 602 C C . ASP A 1 72 ? -30.861 -45.820 -47.458 1.00 23.76 93 ASP A C 1
ATOM 603 O O . ASP A 1 72 ? -31.694 -46.216 -48.285 1.00 22.50 93 ASP A O 1
ATOM 608 N N . LEU A 1 73 ? -30.784 -44.550 -47.109 1.00 20.86 94 LEU A N 1
ATOM 609 C CA . LEU A 1 73 ? -31.649 -43.556 -47.755 1.00 22.65 94 LEU A CA 1
ATOM 610 C C . LEU A 1 73 ? -31.355 -43.467 -49.283 1.00 24.14 94 LEU A C 1
ATOM 611 O O . LEU A 1 73 ? -32.265 -43.364 -50.126 1.00 25.38 94 LEU A O 1
ATOM 616 N N . LYS A 1 74 ? -30.066 -43.499 -49.653 1.00 23.21 95 LYS A N 1
ATOM 617 C CA . LYS A 1 74 ? -29.711 -43.413 -51.072 1.00 21.76 95 LYS A CA 1
ATOM 618 C C . LYS A 1 74 ? -30.171 -44.710 -51.773 1.00 23.78 95 LYS A C 1
ATOM 619 O O . LYS A 1 74 ? -30.596 -44.692 -52.925 1.00 22.98 95 LYS A O 1
ATOM 625 N N . ARG A 1 75 ? -30.052 -45.834 -51.080 1.00 23.35 96 ARG A N 1
ATOM 626 C CA . ARG A 1 75 ? -30.466 -47.089 -51.699 1.00 22.40 96 ARG A CA 1
ATOM 627 C C . ARG A 1 75 ? -31.923 -46.981 -52.117 1.00 26.23 96 ARG A C 1
ATOM 628 O O . ARG A 1 75 ? -32.316 -47.390 -53.217 1.00 25.02 96 ARG A O 1
ATOM 636 N N . ILE A 1 76 ? -32.705 -46.411 -51.205 1.00 21.50 97 ILE A N 1
ATOM 637 C CA . ILE A 1 76 ? -34.160 -46.209 -51.427 1.00 24.96 97 ILE A CA 1
ATOM 638 C C . ILE A 1 76 ? -34.428 -45.280 -52.599 1.00 21.20 97 ILE A C 1
ATOM 639 O O . ILE A 1 76 ? -35.273 -45.577 -53.484 1.00 24.79 97 ILE A O 1
ATOM 644 N N . THR A 1 77 ? -33.677 -44.175 -52.710 1.00 22.96 98 THR A N 1
ATOM 645 C CA . THR A 1 77 ? -33.974 -43.260 -53.792 1.00 23.67 98 THR A CA 1
ATOM 646 C C . THR A 1 77 ? -33.435 -43.766 -55.117 1.00 25.89 98 THR A C 1
ATOM 647 O O . THR A 1 77 ? -34.007 -43.496 -56.178 1.00 24.83 98 THR A O 1
ATOM 651 N N . ASP A 1 78 ? -32.382 -44.577 -55.059 1.00 22.12 99 ASP A N 1
ATOM 652 C CA . ASP A 1 78 ? -31.874 -45.200 -56.273 1.00 25.49 99 ASP A CA 1
ATOM 653 C C . ASP A 1 78 ? -32.771 -46.350 -56.754 1.00 25.05 99 ASP A C 1
ATOM 654 O O . ASP A 1 78 ? -32.614 -46.829 -57.874 1.00 25.84 99 ASP A O 1
ATOM 659 N N . SER A 1 79 ? -33.672 -46.826 -55.898 1.00 24.09 100 SER A N 1
ATOM 660 C CA . SER A 1 79 ? -34.458 -48.023 -56.225 1.00 26.95 100 SER A CA 1
ATOM 661 C C . SER A 1 79 ? -35.523 -47.759 -57.268 1.00 29.87 100 SER A C 1
ATOM 662 O O . SER A 1 79 ? -35.810 -46.595 -57.586 1.00 27.47 100 SER A O 1
ATOM 665 N N A ASP A 1 80 ? -36.113 -48.843 -57.779 0.53 24.36 101 ASP A N 1
ATOM 666 N N B ASP A 1 80 ? -36.131 -48.828 -57.774 0.47 24.34 101 ASP A N 1
ATOM 667 C CA A ASP A 1 80 ? -37.218 -48.758 -58.727 0.53 29.06 101 ASP A CA 1
ATOM 668 C CA B ASP A 1 80 ? -37.219 -48.687 -58.728 0.47 28.30 101 ASP A CA 1
ATOM 669 C C A ASP A 1 80 ? -38.566 -48.842 -58.010 0.53 27.84 101 ASP A C 1
ATOM 670 C C B ASP A 1 80 ? -38.565 -48.553 -58.030 0.47 28.91 101 ASP A C 1
ATOM 671 O O A ASP A 1 80 ? -39.612 -49.084 -58.637 0.53 27.06 101 ASP A O 1
ATOM 672 O O B ASP A 1 80 ? -39.597 -48.361 -58.693 0.47 24.48 101 ASP A O 1
ATOM 681 N N . LEU A 1 81 ? -38.560 -48.638 -56.704 1.00 25.92 102 LEU A N 1
ATOM 682 C CA . LEU A 1 81 ? -39.818 -48.719 -55.953 1.00 26.48 102 LEU A CA 1
ATOM 683 C C . LEU A 1 81 ? -40.698 -47.505 -56.124 1.00 25.15 102 LEU A C 1
ATOM 684 O O . LEU A 1 81 ? -40.220 -46.368 -56.060 1.00 25.23 102 LEU A O 1
ATOM 689 N N . LYS A 1 82 ? -42.005 -47.743 -56.261 1.00 21.73 103 LYS A N 1
ATOM 690 C CA . LYS A 1 82 ? -42.910 -46.598 -56.344 1.00 21.97 103 LYS A CA 1
ATOM 691 C C . LYS A 1 82 ? -44.105 -46.818 -55.438 1.00 21.45 103 LYS A C 1
ATOM 692 O O . LYS A 1 82 ? -44.354 -47.929 -54.958 1.00 24.66 103 LYS A O 1
ATOM 697 N N . GLY A 1 83 ? -44.861 -45.740 -55.189 1.00 23.60 104 GLY A N 1
ATOM 698 C CA . GLY A 1 83 ? -46.179 -45.934 -54.575 1.00 23.98 104 GLY A CA 1
ATOM 699 C C . GLY A 1 83 ? -46.145 -46.549 -53.162 1.00 24.79 104 GLY A C 1
ATOM 700 O O . GLY A 1 83 ? -45.239 -46.295 -52.384 1.00 24.53 104 GLY A O 1
ATOM 701 N N . GLU A 1 84 ? -47.130 -47.397 -52.870 1.00 24.22 105 GLU A N 1
ATOM 702 C CA . GLU A 1 84 ? -47.161 -48.064 -51.602 1.00 24.02 105 GLU A CA 1
ATOM 703 C C . GLU A 1 84 ? -45.963 -48.945 -51.300 1.00 22.35 105 GLU A C 1
ATOM 704 O O . GLU A 1 84 ? -45.534 -48.992 -50.132 1.00 23.16 105 GLU A O 1
ATOM 710 N N . LEU A 1 85 ? -45.442 -49.650 -52.310 1.00 22.77 106 LEU A N 1
ATOM 711 C CA . LEU A 1 85 ? -44.230 -50.424 -52.069 1.00 26.52 106 LEU A CA 1
ATOM 712 C C . LEU A 1 85 ? -43.057 -49.543 -51.626 1.00 22.28 106 LEU A C 1
ATOM 713 O O . LEU A 1 85 ? -42.244 -49.932 -50.743 1.00 24.21 106 LEU A O 1
ATOM 718 N N . PHE A 1 86 ? -42.939 -48.370 -52.242 1.00 21.90 107 PHE A N 1
ATOM 719 C CA . PHE A 1 86 ? -41.906 -47.411 -51.844 1.00 22.04 107 PHE A CA 1
ATOM 720 C C . PHE A 1 86 ? -42.090 -46.959 -50.424 1.00 21.51 107 PHE A C 1
ATOM 721 O O . PHE A 1 86 ? -41.157 -46.902 -49.631 1.00 23.04 107 PHE A O 1
ATOM 729 N N . ILE A 1 87 ? -43.323 -46.586 -50.091 1.00 19.82 108 ILE A N 1
ATOM 730 C CA . ILE A 1 87 ? -43.581 -46.131 -48.721 1.00 20.41 108 ILE A CA 1
ATOM 731 C C . ILE A 1 87 ? -43.320 -47.238 -47.694 1.00 21.52 108 ILE A C 1
ATOM 732 O O . ILE A 1 87 ? -42.780 -46.968 -46.605 1.00 25.12 108 ILE A O 1
ATOM 737 N N . LYS A 1 88 ? -43.755 -48.454 -48.027 1.00 24.37 109 LYS A N 1
ATOM 738 C CA . LYS A 1 88 ? -43.565 -49.594 -47.116 1.00 26.40 109 LYS A CA 1
ATOM 739 C C . LYS A 1 88 ? -42.071 -49.816 -46.852 1.00 24.47 109 LYS A C 1
ATOM 740 O O . LYS A 1 88 ? -41.612 -49.943 -45.697 1.00 26.48 109 LYS A O 1
ATOM 746 N N . GLU A 1 89 ? -41.302 -49.845 -47.934 1.00 21.91 110 GLU A N 1
ATOM 747 C CA . GLU A 1 89 ? -39.859 -50.084 -47.773 1.00 24.41 110 GLU A CA 1
ATOM 748 C C . GLU A 1 89 ? -39.196 -48.883 -47.084 1.00 25.25 110 GLU A C 1
ATOM 749 O O . GLU A 1 89 ? -38.273 -49.066 -46.330 1.00 22.92 110 GLU A O 1
ATOM 755 N N . LEU A 1 90 ? -39.632 -47.660 -47.375 1.00 21.11 111 LEU A N 1
ATOM 756 C CA . LEU A 1 90 ? -39.099 -46.515 -46.670 1.00 21.26 111 LEU A CA 1
ATOM 757 C C . LEU A 1 90 ? -39.276 -46.624 -45.167 1.00 22.71 111 LEU A C 1
ATOM 758 O O . LEU A 1 90 ? -38.347 -46.351 -44.408 1.00 23.73 111 LEU A O 1
ATOM 763 N N . LEU A 1 91 ? -40.471 -46.997 -44.705 1.00 22.66 112 LEU A N 1
ATOM 764 C CA . LEU A 1 91 ? -40.716 -47.088 -43.269 1.00 24.00 112 LEU A CA 1
ATOM 765 C C . LEU A 1 91 ? -39.869 -48.240 -42.710 1.00 23.13 112 LEU A C 1
ATOM 766 O O . LEU A 1 91 ? -39.308 -48.163 -41.617 1.00 23.25 112 LEU A O 1
ATOM 771 N N . TRP A 1 92 ? -39.812 -49.344 -43.433 1.00 21.60 113 TRP A N 1
ATOM 772 C CA . TRP A 1 92 ? -39.024 -50.485 -42.932 1.00 22.68 113 TRP A CA 1
ATOM 773 C C . TRP A 1 92 ? -37.530 -50.139 -42.856 1.00 22.42 113 TRP A C 1
ATOM 774 O O . TRP A 1 92 ? -36.825 -50.575 -41.938 1.00 22.99 113 TRP A O 1
ATOM 785 N N . MET A 1 93 ? -37.055 -49.369 -43.840 1.00 22.76 114 MET A N 1
ATOM 786 C CA . MET A 1 93 ? -35.673 -48.920 -43.849 1.00 23.34 114 MET A CA 1
ATOM 787 C C . MET A 1 93 ? -35.428 -48.051 -42.603 1.00 25.59 114 MET A C 1
ATOM 788 O O . MET A 1 93 ? -34.403 -48.159 -41.923 1.00 23.44 114 MET A O 1
ATOM 793 N N . LEU A 1 94 ? -36.355 -47.166 -42.297 1.00 22.03 115 LEU A N 1
ATOM 794 C CA . LEU A 1 94 ? -36.131 -46.283 -41.146 1.00 21.83 115 LEU A CA 1
ATOM 795 C C . LEU A 1 94 ? -36.117 -47.104 -39.842 1.00 26.26 115 LEU A C 1
ATOM 796 O O . LEU A 1 94 ? -35.369 -46.799 -38.896 1.00 25.34 115 LEU A O 1
ATOM 801 N N . ARG A 1 95 ? -36.983 -48.129 -39.774 1.00 22.50 116 ARG A N 1
ATOM 802 C CA . ARG A 1 95 ? -37.022 -48.984 -38.577 1.00 24.12 116 ARG A CA 1
ATOM 803 C C . ARG A 1 95 ? -35.730 -49.799 -38.483 1.00 24.22 116 ARG A C 1
ATOM 804 O O . ARG A 1 95 ? -35.210 -50.033 -37.397 1.00 25.51 116 ARG A O 1
ATOM 812 N N . HIS A 1 96 ? -35.258 -50.279 -39.620 1.00 23.72 117 HIS A N 1
ATOM 813 C CA . HIS A 1 96 ? -34.001 -51.007 -39.654 1.00 24.36 117 HIS A CA 1
ATOM 814 C C . HIS A 1 96 ? -32.816 -50.114 -39.215 1.00 23.47 117 HIS A C 1
ATOM 815 O O . HIS A 1 96 ? -31.909 -50.520 -38.450 1.00 24.69 117 HIS A O 1
ATOM 822 N N . GLN A 1 97 ? -32.796 -48.897 -39.727 1.00 22.19 118 GLN A N 1
ATOM 823 C CA . GLN A 1 97 ? -31.690 -47.997 -39.327 1.00 24.68 118 GLN A CA 1
ATOM 824 C C . GLN A 1 97 ? -31.750 -47.660 -37.834 1.00 25.10 118 GLN A C 1
ATOM 825 O O . GLN A 1 97 ? -30.734 -47.445 -37.183 1.00 25.76 118 GLN A O 1
ATOM 831 N N . LYS A 1 98 ? -32.963 -47.560 -37.293 1.00 24.29 119 LYS A N 1
ATOM 832 C CA . LYS A 1 98 ? -33.119 -47.352 -35.872 1.00 23.71 119 LYS A CA 1
ATOM 833 C C . LYS A 1 98 ? -32.526 -48.539 -35.112 1.00 28.02 119 LYS A C 1
ATOM 834 O O . LYS A 1 98 ? -31.859 -48.345 -34.093 1.00 27.91 119 LYS A O 1
ATOM 840 N N A ASP A 1 99 ? -32.759 -49.762 -35.590 0.57 25.28 120 ASP A N 1
ATOM 841 N N B ASP A 1 99 ? -32.741 -49.739 -35.629 0.43 25.21 120 ASP A N 1
ATOM 842 C CA A ASP A 1 99 ? -32.155 -50.934 -34.923 0.57 30.23 120 ASP A CA 1
ATOM 843 C CA B ASP A 1 99 ? -32.175 -50.935 -35.015 0.43 30.05 120 ASP A CA 1
ATOM 844 C C A ASP A 1 99 ? -30.626 -50.856 -34.995 0.57 27.58 120 ASP A C 1
ATOM 845 C C B ASP A 1 99 ? -30.646 -50.913 -35.101 0.43 27.65 120 ASP A C 1
ATOM 846 O O A ASP A 1 99 ? -29.914 -51.200 -34.032 0.57 28.60 120 ASP A O 1
ATOM 847 O O B ASP A 1 99 ? -29.939 -51.346 -34.176 0.43 28.20 120 ASP A O 1
ATOM 856 N N A ILE A 1 100 ? -30.119 -50.431 -36.147 0.57 27.37 121 ILE A N 1
ATOM 857 N N B ILE A 1 100 ? -30.135 -50.407 -36.216 0.43 26.72 121 ILE A N 1
ATOM 858 C CA A ILE A 1 100 ? -28.657 -50.317 -36.324 0.57 24.77 121 ILE A CA 1
ATOM 859 C CA B ILE A 1 100 ? -28.677 -50.279 -36.382 0.43 26.33 121 ILE A CA 1
ATOM 860 C C A ILE A 1 100 ? -28.138 -49.275 -35.352 0.57 27.20 121 ILE A C 1
ATOM 861 C C B ILE A 1 100 ? -28.147 -49.277 -35.373 0.43 26.72 121 ILE A C 1
ATOM 862 O O A ILE A 1 100 ? -27.128 -49.487 -34.686 0.57 24.31 121 ILE A O 1
ATOM 863 O O B ILE A 1 100 ? -27.141 -49.516 -34.709 0.43 25.29 121 ILE A O 1
ATOM 872 N N . PHE A 1 101 ? -28.826 -48.144 -35.267 1.00 24.11 122 PHE A N 1
ATOM 873 C CA . PHE A 1 101 ? -28.417 -47.113 -34.298 1.00 28.10 122 PHE A CA 1
ATOM 874 C C . PHE A 1 101 ? -28.379 -47.734 -32.890 1.00 28.95 122 PHE A C 1
ATOM 875 O O . PHE A 1 101 ? -27.411 -47.547 -32.095 1.00 26.97 122 PHE A O 1
ATOM 883 N N . ASN A 1 102 ? -29.431 -48.467 -32.536 1.00 25.00 123 ASN A N 1
ATOM 884 C CA . ASN A 1 102 ? -29.477 -49.048 -31.186 1.00 26.84 123 ASN A CA 1
ATOM 885 C C . ASN A 1 102 ? -28.333 -50.035 -30.938 1.00 29.58 123 ASN A C 1
ATOM 886 O O . ASN A 1 102 ? -27.777 -50.088 -29.842 1.00 31.57 123 ASN A O 1
ATOM 891 N N . ASN A 1 103 ? -27.994 -50.828 -31.950 1.00 29.82 124 ASN A N 1
ATOM 892 C CA . ASN A 1 103 ? -26.875 -51.772 -31.829 1.00 31.76 124 ASN A CA 1
ATOM 893 C C . ASN A 1 103 ? -25.540 -51.014 -31.647 1.00 31.20 124 ASN A C 1
ATOM 894 O O . ASN A 1 103 ? -24.641 -51.422 -30.860 1.00 31.35 124 ASN A O 1
ATOM 899 N N . LEU A 1 104 ? -25.363 -49.970 -32.443 1.00 27.16 125 LEU A N 1
ATOM 900 C CA . LEU A 1 104 ? -24.166 -49.103 -32.273 1.00 28.01 125 LEU A CA 1
ATOM 901 C C . LEU A 1 104 ? -24.092 -48.463 -30.894 1.00 31.93 125 LEU A C 1
ATOM 902 O O . LEU A 1 104 ? -23.018 -48.374 -30.273 1.00 29.74 125 LEU A O 1
ATOM 907 N N . ALA A 1 105 ? -25.223 -47.960 -30.412 1.00 26.84 126 ALA A N 1
ATOM 908 C CA . ALA A 1 105 ? -25.256 -47.367 -29.075 1.00 26.76 126 ALA A CA 1
ATOM 909 C C . ALA A 1 105 ? -24.956 -48.392 -27.983 1.00 31.48 126 ALA A C 1
ATOM 910 O O . ALA A 1 105 ? -24.230 -48.100 -27.009 1.00 33.64 126 ALA A O 1
ATOM 912 N N . ARG A 1 106 ? -25.510 -49.593 -28.127 1.00 30.76 127 ARG A N 1
ATOM 913 C CA . ARG A 1 106 ? -25.286 -50.669 -27.177 1.00 33.78 127 ARG A CA 1
ATOM 914 C C . ARG A 1 106 ? -23.798 -51.063 -27.193 1.00 38.16 127 ARG A C 1
ATOM 915 O O . ARG A 1 106 ? -23.182 -51.242 -26.125 1.00 36.45 127 ARG A O 1
ATOM 919 N N . GLN A 1 107 ? -23.189 -51.142 -28.371 1.00 40.35 128 GLN A N 1
ATOM 920 C CA . GLN A 1 107 ? -21.758 -51.461 -28.478 1.00 39.06 128 GLN A CA 1
ATOM 921 C C . GLN A 1 107 ? -20.905 -50.348 -27.844 1.00 35.86 128 GLN A C 1
ATOM 922 O O . GLN A 1 107 ? -19.938 -50.627 -27.132 1.00 37.31 128 GLN A O 1
ATOM 928 N N . PHE A 1 108 ? -21.318 -49.107 -28.042 1.00 28.52 129 PHE A N 1
ATOM 929 C CA . PHE A 1 108 ? -20.610 -47.960 -27.524 1.00 29.16 129 PHE A CA 1
ATOM 930 C C . PHE A 1 108 ? -20.656 -48.029 -26.004 1.00 40.79 129 PHE A C 1
ATOM 931 O O . PHE A 1 108 ? -19.645 -47.860 -25.304 1.00 32.59 129 PHE A O 1
ATOM 939 N N . GLN A 1 109 ? -21.859 -48.293 -25.502 1.00 29.99 130 GLN A N 1
ATOM 940 C CA . GLN A 1 109 ? -22.083 -48.362 -24.087 1.00 38.22 130 GLN A CA 1
ATOM 941 C C . GLN A 1 109 ? -21.250 -49.463 -23.474 1.00 42.85 130 GLN A C 1
ATOM 942 O O . GLN A 1 109 ? -20.656 -49.290 -22.416 1.00 38.98 130 GL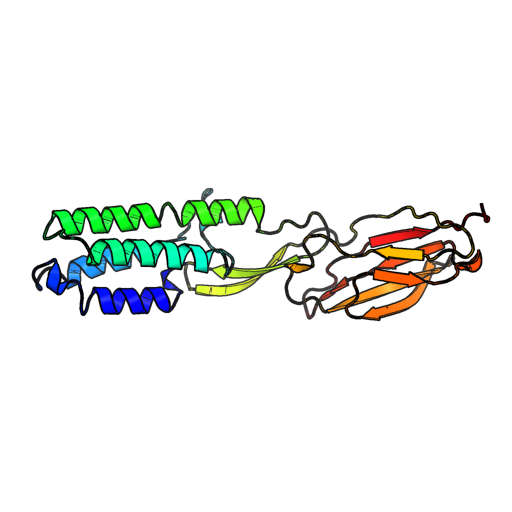N A O 1
ATOM 948 N N . LYS A 1 110 ? -21.213 -50.603 -24.141 1.00 39.90 131 LYS A N 1
ATOM 949 C CA . LYS A 1 110 ? -20.519 -51.753 -23.577 1.00 43.49 131 LYS A CA 1
ATOM 950 C C . LYS A 1 110 ? -18.989 -51.618 -23.650 1.00 44.91 131 LYS A C 1
ATOM 951 O O . LYS A 1 110 ? -18.283 -51.962 -22.699 1.00 50.99 131 LYS A O 1
ATOM 953 N N . GLU A 1 111 ? -18.451 -51.156 -24.772 1.00 43.37 132 GLU A N 1
ATOM 954 C CA . GLU A 1 111 ? -16.995 -51.224 -24.939 1.00 44.75 132 GLU A CA 1
ATOM 955 C C . GLU A 1 111 ? -16.267 -49.888 -24.829 1.00 47.83 132 GLU A C 1
ATOM 956 O O . GLU A 1 111 ? -15.101 -49.856 -24.460 1.00 53.17 132 GLU A O 1
ATOM 962 N N . VAL A 1 112 ? -16.939 -48.789 -25.156 1.00 35.05 133 VAL A N 1
ATOM 963 C CA . VAL A 1 112 ? -16.236 -47.522 -25.351 1.00 28.44 133 VAL A CA 1
ATOM 964 C C . VAL A 1 112 ? -16.483 -46.489 -24.247 1.00 33.18 133 VAL A C 1
ATOM 965 O O . VAL A 1 112 ? -15.575 -45.696 -23.933 1.00 32.70 133 VAL A O 1
ATOM 969 N N . LEU A 1 113 ? -17.713 -46.463 -23.714 1.00 26.52 134 LEU A N 1
ATOM 970 C CA . LEU A 1 113 ? -18.145 -45.562 -22.660 1.00 26.78 134 LEU A CA 1
ATOM 971 C C . LEU A 1 113 ? -17.436 -45.905 -21.335 1.00 30.96 134 LEU A C 1
ATOM 972 O O . LEU A 1 113 ? -17.497 -47.049 -20.910 1.00 30.05 134 LEU A O 1
ATOM 977 N N . CYS A 1 114 ? -16.809 -44.929 -20.689 1.00 26.03 135 CYS A N 1
ATOM 978 C CA . CYS A 1 114 ? -16.155 -45.109 -19.349 1.00 29.06 135 CYS A CA 1
ATOM 979 C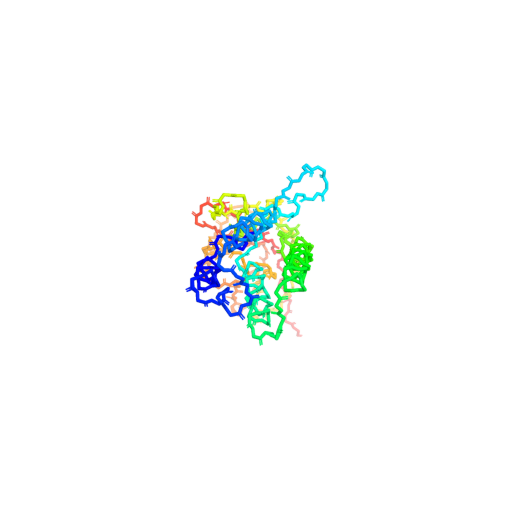 C . CYS A 1 114 ? -15.451 -46.473 -19.165 1.00 30.79 135 CYS A C 1
ATOM 980 O O . CYS A 1 114 ? -15.813 -47.253 -18.275 1.00 27.86 135 CYS A O 1
ATOM 983 N N . PRO A 1 115 ? -14.467 -46.767 -20.012 1.00 27.97 136 PRO A N 1
ATOM 984 C CA . PRO A 1 115 ? -13.758 -48.035 -19.858 1.00 24.76 136 PRO A CA 1
ATOM 985 C C . PRO A 1 115 ? -12.693 -47.996 -18.777 1.00 28.88 136 PRO A C 1
ATOM 986 O O . PRO A 1 115 ? -12.115 -49.051 -18.470 1.00 30.43 136 PRO A O 1
ATOM 990 N N . ASN A 1 116 ? -12.469 -46.836 -18.146 1.00 25.36 137 ASN A N 1
ATOM 991 C CA . ASN A 1 116 ? -11.427 -46.770 -17.125 1.00 25.20 137 ASN A CA 1
ATOM 992 C C . ASN A 1 116 ? -11.845 -47.567 -15.898 1.00 27.70 137 ASN A C 1
ATOM 993 O O . ASN A 1 116 ? -13.065 -47.622 -15.552 1.00 30.21 137 ASN A O 1
ATOM 998 N N . LYS A 1 117 ? -10.860 -48.244 -15.275 1.00 26.13 138 LYS A N 1
ATOM 999 C CA . LYS A 1 117 ? -11.085 -49.028 -14.054 1.00 31.85 138 LYS A CA 1
ATOM 1000 C C . LYS A 1 117 ? -10.592 -48.292 -12.801 1.00 28.39 138 LYS A C 1
ATOM 1001 O O . LYS A 1 117 ? -10.810 -48.721 -11.664 1.00 28.61 138 LYS A O 1
ATOM 1007 N N . CYS A 1 118 ? -9.945 -47.156 -13.020 1.00 29.70 139 CYS A N 1
ATOM 1008 C CA . CYS A 1 118 ? -9.537 -46.287 -11.940 1.00 27.37 139 CYS A CA 1
ATOM 1009 C C . CYS A 1 118 ? -9.414 -44.905 -12.608 1.00 25.98 139 CYS A C 1
ATOM 1010 O O . CYS A 1 118 ? -9.606 -44.762 -13.813 1.00 27.42 139 CYS A O 1
ATOM 1013 N N . GLY A 1 119 ? -9.101 -43.891 -11.820 1.00 27.16 140 GLY A N 1
ATOM 1014 C CA . GLY A 1 119 ? -8.832 -42.568 -12.356 1.00 24.40 140 GLY A CA 1
ATOM 1015 C C . GLY A 1 119 ? -10.105 -41.904 -12.877 1.00 30.94 140 GLY A C 1
ATOM 1016 O O . GLY A 1 119 ? -11.202 -42.397 -12.654 1.00 27.39 140 GLY A O 1
ATOM 1017 N N . VAL A 1 120 ? -9.947 -40.788 -13.584 1.00 29.23 141 VAL A N 1
ATOM 1018 C CA . VAL A 1 120 ? -11.099 -40.032 -14.060 1.00 25.76 141 VAL A CA 1
ATOM 1019 C C . VAL A 1 120 ? -10.959 -39.792 -15.538 1.00 24.39 141 VAL A C 1
ATOM 1020 O O . VAL A 1 120 ? -9.993 -39.174 -15.967 1.00 25.46 141 VAL A O 1
ATOM 1024 N N . MET A 1 121 ? -11.904 -40.313 -16.325 1.00 25.05 142 MET A N 1
ATOM 1025 C CA . MET A 1 121 ? -11.831 -40.179 -17.759 1.00 25.29 142 MET A CA 1
ATOM 1026 C C . MET A 1 121 ? -12.902 -39.187 -18.217 1.00 30.52 142 MET A C 1
ATOM 1027 O O . MET A 1 121 ? -13.984 -39.151 -17.633 1.00 27.59 142 MET A O 1
ATOM 1032 N N . SER A 1 122 ? -12.571 -38.334 -19.199 1.00 26.24 143 SER A N 1
ATOM 1033 C CA . SER A 1 122 ? -13.546 -37.382 -19.767 1.00 25.65 143 SER A CA 1
ATOM 1034 C C . SER A 1 122 ? -13.799 -37.766 -21.230 1.00 29.27 143 SER A C 1
ATOM 1035 O O . SER A 1 122 ? -12.854 -38.012 -21.996 1.00 27.73 143 SER A O 1
ATOM 1038 N N . GLN A 1 123 ? -15.065 -37.822 -21.610 1.00 22.42 144 GLN A N 1
ATOM 1039 C CA . GLN A 1 123 ? -15.438 -38.203 -22.982 1.00 24.26 144 GLN A CA 1
ATOM 1040 C C . GLN A 1 123 ? -16.418 -37.191 -23.543 1.00 25.63 144 GLN A C 1
ATOM 1041 O O . GLN A 1 123 ? -17.190 -36.583 -22.771 1.00 31.84 144 GLN A O 1
ATOM 1047 N N . THR A 1 124 ? -16.422 -37.054 -24.866 1.00 21.86 145 THR A N 1
ATOM 1048 C CA . THR A 1 124 ? -17.295 -36.053 -25.500 1.00 23.00 145 THR A CA 1
ATOM 1049 C C . THR A 1 124 ? -18.513 -36.798 -26.016 1.00 20.85 145 THR A C 1
ATOM 1050 O O . THR A 1 124 ? -18.358 -37.704 -26.873 1.00 26.13 145 THR A O 1
ATOM 1054 N N . LEU A 1 125 ? -19.697 -36.442 -25.505 1.00 23.82 146 LEU A N 1
ATOM 1055 C CA . LEU A 1 125 ? -20.918 -37.136 -25.953 1.00 22.50 146 LEU A CA 1
ATOM 1056 C C . LEU A 1 125 ? -21.848 -36.161 -26.657 1.00 26.65 146 LEU A C 1
ATOM 1057 O O . LEU A 1 125 ? -21.853 -34.955 -26.370 1.00 24.76 146 LEU A O 1
ATOM 1062 N N . ILE A 1 126 ? -22.625 -36.717 -27.573 1.00 22.95 147 ILE A N 1
ATOM 1063 C CA . ILE A 1 126 ? -23.770 -35.999 -28.138 1.00 24.25 147 ILE A CA 1
ATOM 1064 C C . ILE A 1 126 ? -25.026 -36.605 -27.553 1.00 25.16 147 ILE A C 1
ATOM 1065 O O . ILE A 1 126 ? -25.232 -37.823 -27.623 1.00 26.16 147 ILE A O 1
ATOM 1070 N N . TRP A 1 127 ? -25.833 -35.766 -26.936 1.00 24.39 148 TRP A N 1
ATOM 1071 C CA . TRP A 1 127 ? -27.111 -36.190 -26.342 1.00 23.53 148 TRP A CA 1
ATOM 1072 C C . TRP A 1 127 ? -28.182 -36.122 -27.404 1.00 26.63 148 TRP A C 1
ATOM 1073 O O . TRP A 1 127 ? -28.386 -35.073 -28.008 1.00 27.29 148 TRP A O 1
ATOM 1084 N N . CYS A 1 128 ? -28.907 -37.224 -27.608 1.00 26.10 149 CYS A N 1
ATOM 1085 C CA . CYS A 1 128 ? -29.796 -37.338 -28.795 1.00 28.84 149 CYS A CA 1
ATOM 1086 C C . CYS A 1 128 ? -31.092 -36.533 -28.760 1.00 28.36 149 CYS A C 1
ATOM 1087 O O . CYS A 1 128 ? -31.695 -36.308 -29.783 1.00 29.52 149 CYS A O 1
ATOM 1090 N N . LEU A 1 129 ? -31.580 -36.146 -27.588 1.00 27.63 150 LEU A N 1
ATOM 1091 C CA . LEU A 1 129 ? -32.886 -35.527 -27.563 1.00 27.61 150 LEU A CA 1
ATOM 1092 C C . LEU A 1 129 ? -32.776 -34.106 -28.072 1.00 28.96 150 LEU A C 1
ATOM 1093 O O . LEU A 1 129 ? -33.576 -33.638 -28.883 1.00 30.92 150 LEU A O 1
ATOM 1098 N N . LYS A 1 130 ? -31.801 -33.372 -27.554 1.00 27.77 151 LYS A N 1
ATOM 1099 C CA . LYS A 1 130 ? -31.716 -31.964 -27.952 1.00 37.22 151 LYS A CA 1
ATOM 1100 C C . LYS A 1 130 ? -30.375 -31.590 -28.625 1.00 33.11 151 LYS A C 1
ATOM 1101 O O . LYS A 1 130 ? -30.124 -30.412 -28.870 1.00 31.73 151 LYS A O 1
ATOM 1105 N N . CYS A 1 131 ? -29.566 -32.600 -28.947 1.00 29.23 152 CYS A N 1
ATOM 1106 C CA . CYS A 1 131 ? -28.334 -32.463 -29.732 1.00 24.57 152 CYS A CA 1
ATOM 1107 C C . CYS A 1 131 ? -27.207 -31.720 -29.028 1.00 31.51 152 CYS A C 1
ATOM 1108 O O . CYS A 1 131 ? -26.288 -31.213 -29.691 1.00 33.60 152 CYS A O 1
ATOM 1111 N N . GLU A 1 132 ? -27.254 -31.673 -27.699 1.00 27.86 153 GLU A N 1
ATOM 1112 C CA . GLU A 1 132 ? -26.217 -30.987 -26.956 1.00 27.55 153 GLU A CA 1
ATOM 1113 C C . GLU A 1 132 ? -24.933 -31.812 -26.929 1.00 29.26 153 GLU A C 1
ATOM 1114 O O . GLU A 1 132 ? -24.950 -33.024 -26.684 1.00 27.49 153 GLU A O 1
ATOM 1120 N N . LYS A 1 133 ? -23.802 -31.134 -27.104 1.00 26.03 154 LYS A N 1
ATOM 1121 C CA . LYS A 1 133 ? -22.531 -31.795 -26.921 1.00 28.34 154 LYS A CA 1
ATOM 1122 C C . LYS A 1 133 ? -22.013 -31.545 -25.507 1.00 28.35 154 LYS A C 1
ATOM 1123 O O . LYS A 1 133 ? -22.001 -30.399 -25.030 1.00 33.75 154 LYS A O 1
ATOM 1129 N N . GLN A 1 134 ? -21.572 -32.572 -24.805 1.00 22.57 155 GLN A N 1
ATOM 1130 C CA . GLN A 1 134 ? -21.206 -32.288 -23.393 1.00 27.96 155 GLN A CA 1
ATOM 1131 C C . GLN A 1 134 ? -20.067 -33.184 -23.045 1.00 23.41 155 GLN A C 1
ATOM 1132 O O . GLN A 1 134 ? -19.926 -34.274 -23.607 1.00 27.08 155 GLN A O 1
ATOM 1138 N N . LEU A 1 135 ? -19.242 -32.698 -22.151 1.00 24.51 156 LEU A N 1
ATOM 1139 C CA . LEU A 1 135 ? -18.147 -33.503 -21.655 1.00 26.64 156 LEU A CA 1
ATOM 1140 C C . LEU A 1 135 ? -18.700 -34.441 -20.583 1.00 35.71 156 LEU A C 1
ATOM 1141 O O . LEU A 1 135 ? -19.215 -33.971 -19.615 1.00 39.61 156 LEU A O 1
ATOM 1146 N N . HIS A 1 136 ? -18.603 -35.743 -20.750 1.00 24.46 157 HIS A N 1
ATOM 1147 C CA . HIS A 1 136 ? -19.118 -36.701 -19.783 1.00 28.83 157 HIS A CA 1
ATOM 1148 C C . HIS A 1 136 ? -17.985 -37.165 -18.872 1.00 27.23 157 HIS A C 1
ATOM 1149 O O . HIS A 1 136 ? -16.946 -37.561 -19.413 1.00 30.70 157 HIS A O 1
ATOM 1156 N N . ILE A 1 137 ? -18.191 -37.211 -17.551 1.00 26.91 158 ILE A N 1
ATOM 1157 C CA . ILE A 1 137 ? -17.083 -37.541 -16.632 1.00 26.08 158 ILE A CA 1
ATOM 1158 C C . ILE A 1 137 ? -17.269 -38.960 -16.113 1.00 34.49 158 ILE A C 1
ATOM 1159 O O . ILE A 1 137 ? -18.348 -39.289 -15.615 1.00 28.84 158 ILE A O 1
ATOM 1164 N N . CYS A 1 138 ? -16.236 -39.788 -16.254 1.00 29.72 159 CYS A N 1
ATOM 1165 C CA . CYS A 1 138 ? -16.272 -41.149 -15.736 1.00 32.69 159 CYS A CA 1
ATOM 1166 C C . CYS A 1 138 ? -15.410 -41.210 -14.492 1.00 27.30 159 CYS A C 1
ATOM 1167 O O . CYS A 1 138 ? -14.199 -41.465 -14.619 1.00 28.70 159 CYS A O 1
ATOM 1170 N N . ARG A 1 139 ? -15.988 -40.966 -13.320 1.00 27.05 160 ARG A N 1
ATOM 1171 C CA . ARG A 1 139 ? -15.173 -40.743 -12.162 1.00 31.89 160 ARG A CA 1
ATOM 1172 C C . ARG A 1 139 ? -15.029 -42.007 -11.296 1.00 26.94 160 ARG A C 1
ATOM 1173 O O . ARG A 1 139 ? -16.015 -42.524 -10.743 1.00 33.40 160 ARG A O 1
ATOM 1181 N N A LYS A 1 140 ? -13.800 -42.490 -11.171 0.41 26.22 161 LYS A N 1
ATOM 1182 N N B LYS A 1 140 ? -13.802 -42.488 -11.169 0.59 25.86 161 LYS A N 1
ATOM 1183 C CA A LYS A 1 140 ? -13.489 -43.595 -10.264 0.41 29.87 161 LYS A CA 1
ATOM 1184 C CA B LYS A 1 140 ? -13.508 -43.577 -10.239 0.59 30.37 161 LYS A CA 1
ATOM 1185 C C A LYS A 1 140 ? -12.397 -43.112 -9.284 0.41 28.67 161 LYS A C 1
ATOM 1186 C C B LYS A 1 140 ? -12.410 -43.100 -9.267 0.59 28.88 161 LYS A C 1
ATOM 1187 O O A LYS A 1 140 ? -11.883 -42.006 -9.456 0.41 26.49 161 LYS A O 1
ATOM 1188 O O B LYS A 1 140 ? -11.910 -41.985 -9.421 0.59 26.18 161 LYS A O 1
ATOM 1199 N N . SER A 1 141 ? -12.085 -43.881 -8.240 1.00 29.00 162 SER A N 1
ATOM 1200 C CA . SER A 1 141 ? -10.995 -43.467 -7.319 1.00 25.40 162 SER A CA 1
ATOM 1201 C C . SER A 1 141 ? -9.721 -43.135 -8.071 1.00 30.50 162 SER A C 1
ATOM 1202 O O . SER A 1 141 ? -9.302 -43.870 -8.974 1.00 26.01 162 SER A O 1
ATOM 1205 N N A LEU A 1 142 ? -9.060 -42.061 -7.649 0.85 25.65 163 LEU A N 1
ATOM 1206 N N B LEU A 1 142 ? -9.091 -42.026 -7.705 0.15 28.70 163 LEU A N 1
ATOM 1207 C CA A LEU A 1 142 ? -7.927 -41.556 -8.472 0.85 27.10 163 LEU A CA 1
ATOM 1208 C CA B LEU A 1 142 ? -7.923 -41.550 -8.444 0.15 27.80 163 LEU A CA 1
ATOM 1209 C C A LEU A 1 142 ? -6.700 -42.497 -8.421 0.85 27.26 163 LEU A C 1
ATOM 1210 C C B LEU A 1 142 ? -6.752 -42.520 -8.431 0.15 28.89 163 LEU A C 1
ATOM 1211 O O A LEU A 1 142 ? -5.934 -42.624 -9.394 0.85 31.57 163 LEU A O 1
ATOM 1212 O O B LEU A 1 142 ? -6.082 -42.719 -9.451 0.15 30.15 163 LEU A O 1
ATOM 1221 N N . ASP A 1 143 ? -6.497 -43.110 -7.270 1.00 29.98 164 ASP A N 1
ATOM 1222 C CA . ASP A 1 143 ? -5.318 -43.947 -7.123 1.00 33.90 164 ASP A CA 1
ATOM 1223 C C . ASP A 1 143 ? -5.473 -45.305 -7.790 1.00 26.15 164 ASP A C 1
ATOM 1224 O O . ASP A 1 143 ? -6.267 -46.144 -7.335 1.00 28.51 164 ASP A O 1
ATOM 1229 N N . CYS A 1 144 ? -4.642 -45.529 -8.810 1.00 23.71 165 CYS A N 1
ATOM 1230 C CA . CYS A 1 144 ? -4.753 -46.699 -9.660 1.00 22.55 165 CYS A CA 1
ATOM 1231 C C . CYS A 1 144 ? -3.977 -47.881 -9.081 1.00 24.72 165 CYS A C 1
ATOM 1232 O O . CYS A 1 144 ? -4.124 -49.031 -9.571 1.00 28.55 165 CYS A O 1
ATOM 1235 N N . GLY A 1 145 ? -3.136 -47.604 -8.075 1.00 25.46 166 GLY A N 1
ATOM 1236 C CA . GLY A 1 145 ? -2.369 -48.698 -7.452 1.00 28.64 166 GLY A CA 1
ATOM 1237 C C . GLY A 1 145 ? -0.863 -48.438 -7.455 1.00 28.94 166 GLY A C 1
ATOM 1238 O O . GLY A 1 145 ? -0.423 -47.285 -7.705 1.00 25.89 166 GLY A O 1
ATOM 1239 N N . GLU A 1 146 ? -0.077 -49.489 -7.180 1.00 24.48 167 GLU A N 1
ATOM 1240 C CA . GLU A 1 146 ? 1.353 -49.300 -6.864 1.00 23.03 167 GLU A CA 1
ATOM 1241 C C . GLU A 1 146 ? 2.127 -50.336 -7.635 1.00 27.14 167 GLU A C 1
ATOM 1242 O O . GLU A 1 146 ? 1.807 -51.513 -7.620 1.00 27.54 167 GLU A O 1
ATOM 1248 N N . ARG A 1 147 ? 3.128 -49.858 -8.355 1.00 23.58 168 ARG A N 1
ATOM 1249 C CA . ARG A 1 147 ? 4.044 -50.733 -9.102 1.00 23.74 168 ARG A CA 1
ATOM 1250 C C . ARG A 1 147 ? 5.267 -51.102 -8.261 1.00 24.98 168 ARG A C 1
ATOM 1251 O O . ARG A 1 147 ? 5.825 -50.218 -7.642 1.00 28.23 168 ARG A O 1
ATOM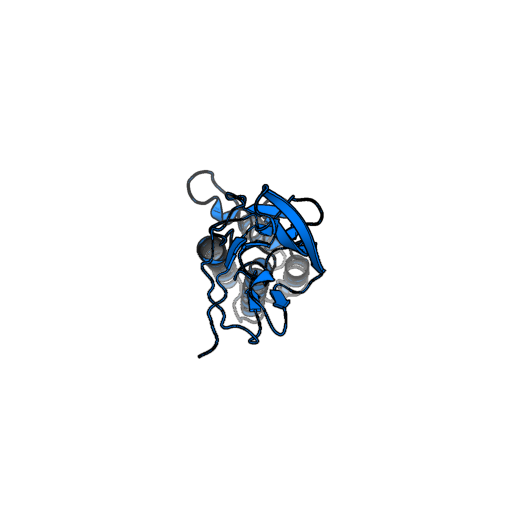 1259 N N . HIS A 1 148 ? 5.731 -52.350 -8.315 1.00 26.24 169 HIS A N 1
ATOM 1260 C CA . HIS A 1 148 ? 6.949 -52.713 -7.569 1.00 26.45 169 HIS A CA 1
ATOM 1261 C C . HIS A 1 148 ? 8.017 -52.829 -8.630 1.00 25.61 169 HIS A C 1
ATOM 1262 O O . HIS A 1 148 ? 7.841 -53.618 -9.546 1.00 30.77 169 HIS A O 1
ATOM 1269 N N A ILE A 1 149 ? 9.070 -52.008 -8.546 0.40 25.27 170 ILE A N 1
ATOM 1270 N N B ILE A 1 149 ? 9.087 -52.028 -8.538 0.60 24.13 170 ILE A N 1
ATOM 1271 C CA A ILE A 1 149 ? 10.050 -51.897 -9.629 0.40 26.22 170 ILE A CA 1
ATOM 1272 C CA B ILE A 1 149 ? 10.034 -51.912 -9.648 0.60 24.29 170 ILE A CA 1
ATOM 1273 C C A ILE A 1 149 ? 11.415 -52.260 -9.086 0.40 28.60 170 ILE A C 1
ATOM 1274 C C B ILE A 1 149 ? 11.406 -52.244 -9.107 0.60 28.66 170 ILE A C 1
ATOM 1275 O O A ILE A 1 149 ? 11.772 -51.813 -7.994 0.40 28.69 170 ILE A O 1
ATOM 1276 O O B ILE A 1 149 ? 11.755 -51.763 -8.029 0.60 27.22 170 ILE A O 1
ATOM 1285 N N . GLU A 1 150 ? 12.177 -53.076 -9.819 1.00 29.41 171 GLU A N 1
ATOM 1286 C CA . GLU A 1 150 ? 13.547 -53.301 -9.433 1.00 28.09 171 GLU A CA 1
ATOM 1287 C C . GLU A 1 150 ? 14.417 -52.932 -10.611 1.00 33.86 171 GLU A C 1
ATOM 1288 O O . GLU A 1 150 ? 14.088 -53.246 -11.741 1.00 30.87 171 GLU A O 1
ATOM 1294 N N A VAL A 1 151 ? 15.537 -52.267 -10.337 0.67 29.87 172 VAL A N 1
ATOM 1295 N N B VAL A 1 151 ? 15.519 -52.235 -10.328 0.33 31.19 172 VAL A N 1
ATOM 1296 C CA A VAL A 1 151 ? 16.462 -51.896 -11.409 0.67 30.95 172 VAL A CA 1
ATOM 1297 C CA B VAL A 1 151 ? 16.489 -51.845 -11.354 0.33 32.68 172 VAL A CA 1
ATOM 1298 C C A VAL A 1 151 ? 17.887 -52.074 -10.886 0.67 33.16 172 VAL A C 1
ATOM 1299 C C B VAL A 1 151 ? 17.895 -52.125 -10.848 0.33 34.08 172 VAL A C 1
ATOM 1300 O O A VAL A 1 151 ? 18.173 -51.777 -9.725 0.67 38.13 172 VAL A O 1
ATOM 1301 O O B VAL A 1 151 ? 18.189 -51.910 -9.673 0.33 37.33 172 VAL A O 1
ATOM 1308 N N . HIS A 1 152 ? 18.762 -52.613 -11.722 1.00 34.60 173 HIS A N 1
ATOM 1309 C CA . HIS A 1 152 ? 20.160 -52.803 -11.335 1.00 38.38 173 HIS A CA 1
ATOM 1310 C C . HIS A 1 152 ? 20.928 -51.460 -11.391 1.00 43.54 173 HIS A C 1
ATOM 1311 O O . HIS A 1 152 ? 20.644 -50.613 -12.249 1.00 41.60 173 HIS A O 1
ATOM 1318 N N . ARG A 1 153 ? 21.859 -51.273 -10.451 1.00 41.68 174 ARG A N 1
ATOM 1319 C CA . ARG A 1 153 ? 22.738 -50.105 -10.431 1.00 42.59 174 ARG A CA 1
ATOM 1320 C C . ARG A 1 153 ? 23.340 -49.847 -11.804 1.00 49.56 174 ARG A C 1
ATOM 1321 O O . ARG A 1 153 ? 23.834 -50.774 -12.456 1.00 48.60 174 ARG A O 1
ATOM 1329 N N . SER A 1 154 ? 23.271 -48.585 -12.228 1.00 52.11 175 SER A N 1
ATOM 1330 C CA . SER A 1 154 ? 23.844 -48.083 -13.487 1.00 57.47 175 SER A CA 1
ATOM 1331 C C . SER A 1 154 ? 22.991 -48.390 -14.738 1.00 55.68 175 SER A C 1
ATOM 1332 O O . SER A 1 154 ? 23.329 -47.936 -15.833 1.00 56.37 175 SER A O 1
ATOM 1335 N N . GLU A 1 155 ? 21.899 -49.144 -14.593 1.00 47.89 176 GLU A N 1
ATOM 1336 C CA . GLU A 1 155 ? 20.924 -49.272 -15.687 1.00 43.99 176 GLU A CA 1
ATOM 1337 C C . GLU A 1 155 ? 19.942 -48.098 -15.677 1.00 45.59 176 GLU A C 1
ATOM 1338 O O . GLU A 1 155 ? 19.943 -47.280 -14.760 1.00 48.19 176 GLU A O 1
ATOM 1344 N N . ASP A 1 156 ? 19.093 -48.018 -16.697 1.00 40.33 177 ASP A N 1
ATOM 1345 C CA . ASP A 1 156 ? 18.091 -46.976 -16.760 1.00 40.26 177 ASP A CA 1
ATOM 1346 C C . ASP A 1 156 ? 16.810 -47.382 -15.999 1.00 42.79 177 ASP A C 1
ATOM 1347 O O . ASP A 1 156 ? 16.310 -48.502 -16.142 1.00 40.59 177 ASP A O 1
ATOM 1352 N N . LEU A 1 157 ? 16.309 -46.450 -15.200 1.00 40.69 178 LEU A N 1
ATOM 1353 C CA . LEU A 1 157 ? 14.993 -46.515 -14.566 1.00 36.63 178 LEU A CA 1
ATOM 1354 C C . LEU A 1 157 ? 13.910 -45.823 -15.421 1.00 41.20 178 LEU A C 1
ATOM 1355 O O . LEU A 1 157 ? 14.009 -44.640 -15.734 1.00 38.92 178 LEU A O 1
ATOM 1360 N N . VAL A 1 158 ? 12.879 -46.565 -15.791 1.00 34.12 179 VAL A N 1
ATOM 1361 C CA . VAL A 1 158 ? 11.772 -45.997 -16.554 1.00 31.83 179 VAL A CA 1
ATOM 1362 C C . VAL A 1 158 ? 10.495 -46.206 -15.719 1.00 37.40 179 VAL A C 1
ATOM 1363 O O . VAL A 1 158 ? 10.224 -47.330 -15.243 1.00 33.11 179 VAL A O 1
ATOM 1367 N N . LEU A 1 159 ? 9.773 -45.123 -15.476 1.00 31.49 180 LEU A N 1
ATOM 1368 C CA . LEU A 1 159 ? 8.451 -45.208 -14.823 1.00 27.07 180 LEU A CA 1
ATOM 1369 C C . LEU A 1 159 ? 7.423 -44.928 -15.928 1.00 32.83 180 LEU A C 1
ATOM 1370 O O . LEU A 1 159 ? 7.530 -43.910 -16.629 1.00 31.56 180 LEU A O 1
ATOM 1375 N N . ASP A 1 160 ? 6.454 -45.821 -16.060 1.00 26.50 181 ASP A N 1
ATOM 1376 C CA . ASP A 1 160 ? 5.419 -45.728 -17.097 1.00 27.25 181 ASP A CA 1
ATOM 1377 C C . ASP A 1 160 ? 4.113 -45.296 -16.450 1.00 30.71 181 ASP A C 1
ATOM 1378 O O . ASP A 1 160 ? 3.687 -45.899 -15.468 1.00 30.45 181 ASP A O 1
ATOM 1383 N N . CYS A 1 161 ? 3.507 -44.228 -16.946 1.00 26.08 182 CYS A N 1
ATOM 1384 C CA . CYS A 1 161 ? 2.226 -43.799 -16.349 1.00 26.14 182 CYS A CA 1
ATOM 1385 C C . CYS A 1 161 ? 1.081 -43.887 -17.374 1.00 26.09 182 CYS A C 1
ATOM 1386 O O . CYS A 1 161 ? -0.013 -43.405 -17.138 1.00 25.80 182 CYS A O 1
ATOM 1389 N N . LEU A 1 162 ? 1.363 -44.476 -18.523 1.00 25.47 183 LEU A N 1
ATOM 1390 C CA . LEU A 1 162 ? 0.334 -44.548 -19.572 1.00 26.66 183 LEU A CA 1
ATOM 1391 C C . LEU A 1 162 ? -0.703 -45.668 -19.306 1.00 31.14 183 LEU A C 1
ATOM 1392 O O . LEU A 1 162 ? -0.309 -46.830 -19.103 1.00 30.79 183 LEU A O 1
ATOM 1397 N N . LEU A 1 163 ? -1.998 -45.308 -19.293 1.00 25.25 184 LEU A N 1
ATOM 1398 C CA . LEU A 1 163 ? -3.075 -46.317 -19.252 1.00 23.23 184 LEU A CA 1
ATOM 1399 C C . LEU A 1 163 ? -3.767 -46.331 -20.620 1.00 29.49 184 LEU A C 1
ATOM 1400 O O . LEU A 1 163 ? -3.747 -45.340 -21.360 1.00 27.52 184 LEU A O 1
ATOM 1405 N N . SER A 1 164 ? -4.432 -47.435 -20.931 1.00 27.21 185 SER A N 1
ATOM 1406 C CA . SER A 1 164 ? -4.907 -47.635 -22.272 1.00 32.50 185 SER A CA 1
ATOM 1407 C C . SER A 1 164 ? -5.957 -46.609 -22.665 1.00 33.09 185 SER A C 1
ATOM 1408 O O . SER A 1 164 ? -6.185 -46.371 -23.848 1.00 31.43 185 SER A O 1
ATOM 1411 N N . TRP A 1 165 ? -6.614 -45.993 -21.691 1.00 28.94 186 TRP A N 1
ATOM 1412 C CA . TRP A 1 165 ? -7.762 -45.115 -22.026 1.00 27.09 186 TRP A CA 1
ATOM 1413 C C . TRP A 1 165 ? -7.283 -43.633 -22.090 1.00 25.91 186 TRP A C 1
ATOM 1414 O O . TRP A 1 165 ? -8.026 -42.744 -22.493 1.00 26.92 186 TRP A O 1
ATOM 1425 N N . HIS A 1 166 ? -6.030 -43.372 -21.688 1.00 25.64 187 HIS A N 1
ATOM 1426 C CA . HIS A 1 166 ? -5.550 -41.980 -21.704 1.00 25.85 187 HIS A CA 1
ATOM 1427 C C . HIS A 1 166 ? -5.604 -41.390 -23.080 1.00 28.48 187 HIS A C 1
ATOM 1428 O O . HIS A 1 166 ? -6.006 -40.241 -23.202 1.00 29.83 187 HIS A O 1
ATOM 1435 N N . ARG A 1 167 ? -5.256 -42.199 -24.091 1.00 29.42 188 ARG A N 1
ATOM 1436 C CA . ARG A 1 167 ? -5.238 -41.693 -25.476 1.00 37.54 188 ARG A CA 1
ATOM 1437 C C . ARG A 1 167 ? -6.630 -41.218 -25.892 1.00 41.36 188 ARG A C 1
ATOM 1438 O O . ARG A 1 167 ? -6.727 -40.259 -26.647 1.00 49.01 188 ARG A O 1
ATOM 1440 N N . ALA A 1 168 ? -7.705 -41.826 -25.361 1.00 37.14 189 ALA A N 1
ATOM 1441 C CA . ALA A 1 168 ? -9.078 -41.402 -25.742 1.00 34.05 189 ALA A CA 1
ATOM 1442 C C . ALA A 1 168 ? -9.674 -40.341 -24.801 1.00 35.45 189 ALA A C 1
ATOM 1443 O O . ALA A 1 168 ? -10.713 -39.735 -25.117 1.00 41.49 189 ALA A O 1
ATOM 1445 N N . SER A 1 169 ? -9.009 -40.040 -23.691 1.00 24.80 190 SER A N 1
ATOM 1446 C CA . SER A 1 169 ? -9.622 -39.141 -22.727 1.00 24.31 190 SER A CA 1
ATOM 1447 C C . SER A 1 169 ? -9.444 -37.707 -23.215 1.00 31.57 190 SER A C 1
ATOM 1448 O O . SER A 1 169 ? -8.449 -37.401 -23.882 1.00 31.72 190 SER A O 1
ATOM 1451 N N . LYS A 1 170 ? -10.401 -36.836 -22.907 1.00 28.49 191 LYS A N 1
ATOM 1452 C CA . LYS A 1 170 ? -10.369 -35.438 -23.368 1.00 25.06 191 LYS A CA 1
ATOM 1453 C C . LYS A 1 170 ? -9.861 -34.478 -22.304 1.00 29.20 191 LYS A C 1
ATOM 1454 O O . LYS A 1 170 ? -10.101 -34.662 -21.139 1.00 28.44 191 LYS A O 1
ATOM 1460 N N . GLY A 1 171 ? -9.179 -33.425 -22.727 1.00 25.88 192 GLY A N 1
ATOM 1461 C CA . GLY A 1 171 ? -8.765 -32.421 -21.779 1.00 24.30 192 GLY A CA 1
ATOM 1462 C C . GLY A 1 171 ? -7.562 -32.767 -20.907 1.00 28.77 192 GLY A C 1
ATOM 1463 O O . GLY A 1 171 ? -7.358 -32.122 -19.901 1.00 27.63 192 GLY A O 1
ATOM 1464 N N . LEU A 1 172 ? -6.749 -33.760 -21.284 1.00 29.18 193 LEU A N 1
ATOM 1465 C CA . LEU A 1 172 ? -5.569 -34.036 -20.441 1.00 24.73 193 LEU A CA 1
ATOM 1466 C C . LEU A 1 172 ? -4.545 -32.918 -20.622 1.00 27.51 193 LEU A C 1
ATOM 1467 O O . LEU A 1 172 ? -4.426 -32.359 -21.753 1.00 27.82 193 LEU A O 1
ATOM 1472 N N . THR A 1 173 ? -3.779 -32.647 -19.585 1.00 34.44 194 THR A N 1
ATOM 1473 C CA . THR A 1 173 ? -2.709 -31.675 -19.696 1.00 35.58 194 THR A CA 1
ATOM 1474 C C . THR A 1 173 ? -1.363 -32.380 -19.544 1.00 39.07 194 THR A C 1
ATOM 1475 O O . THR A 1 173 ? -0.841 -32.893 -20.510 1.00 56.91 194 THR A O 1
ATOM 1479 N N . ASP A 1 174 ? -0.776 -32.385 -18.368 1.00 30.35 195 ASP A N 1
ATOM 1480 C CA . ASP A 1 174 ? 0.586 -32.933 -18.224 1.00 29.44 195 ASP A CA 1
ATOM 1481 C C . ASP A 1 174 ? 0.566 -34.152 -17.315 1.00 26.54 195 ASP A C 1
ATOM 1482 O O . ASP A 1 174 ? -0.252 -34.239 -16.407 1.00 28.73 195 ASP A O 1
ATOM 1487 N N . TYR A 1 175 ? 1.547 -35.023 -17.515 1.00 29.24 196 TYR A N 1
ATOM 1488 C CA . TYR A 1 175 ? 1.946 -36.016 -16.506 1.00 28.44 196 TYR A CA 1
ATOM 1489 C C . TYR A 1 175 ? 3.042 -35.377 -15.658 1.00 27.15 196 TYR A C 1
ATOM 1490 O O . TYR A 1 175 ? 4.093 -34.957 -16.221 1.00 29.25 196 TYR A O 1
ATOM 1499 N N . SER A 1 176 ? 2.819 -35.325 -14.337 1.00 26.43 197 SER A N 1
ATOM 1500 C CA . SER A 1 176 ? 3.868 -34.866 -13.405 1.00 30.58 197 SER A CA 1
ATOM 1501 C C . SER A 1 176 ? 4.450 -36.092 -12.723 1.00 31.48 197 SER A C 1
ATOM 1502 O O . SER A 1 176 ? 3.686 -36.964 -12.314 1.00 29.40 197 SER A O 1
ATOM 1505 N N . PHE A 1 177 ? 5.774 -36.172 -12.608 1.00 27.04 198 PHE A N 1
ATOM 1506 C CA . PHE A 1 177 ? 6.358 -37.208 -11.776 1.00 26.36 198 PHE A CA 1
ATOM 1507 C C . PHE A 1 177 ? 7.011 -36.552 -10.563 1.00 28.92 198 PHE A C 1
ATOM 1508 O O . PHE A 1 177 ? 7.751 -35.547 -10.694 1.00 29.30 198 PHE A O 1
ATOM 1516 N N . TYR A 1 178 ? 6.778 -37.179 -9.405 1.00 28.67 199 TYR A N 1
ATOM 1517 C CA . TYR A 1 178 ? 7.358 -36.774 -8.131 1.00 27.80 199 TYR A CA 1
ATOM 1518 C C . TYR A 1 178 ? 8.239 -37.832 -7.520 1.00 34.51 199 TYR A C 1
ATOM 1519 O O . TYR A 1 178 ? 7.913 -39.009 -7.538 1.00 28.20 199 TYR A O 1
ATOM 1528 N N . ARG A 1 179 ? 9.311 -37.379 -6.902 1.00 27.16 200 ARG A N 1
ATOM 1529 C CA . ARG A 1 179 ? 10.056 -38.234 -5.958 1.00 25.67 200 ARG A CA 1
ATOM 1530 C C . ARG A 1 179 ? 9.389 -38.064 -4.592 1.00 29.85 200 ARG A C 1
ATOM 1531 O O . ARG A 1 179 ? 9.151 -36.933 -4.151 1.00 35.93 200 ARG A O 1
ATOM 1539 N N . VAL A 1 180 ? 9.066 -39.172 -3.923 1.00 30.06 201 VAL A N 1
ATOM 1540 C CA . VAL A 1 180 ? 8.437 -39.090 -2.588 1.00 31.78 201 VAL A CA 1
ATOM 1541 C C . VAL A 1 180 ? 9.417 -39.499 -1.515 1.00 34.54 201 VAL A C 1
ATOM 1542 O O . VAL A 1 180 ? 9.776 -40.662 -1.446 1.00 31.13 201 VAL A O 1
ATOM 1546 N N . TRP A 1 181 ? 9.902 -38.552 -0.706 1.00 28.29 202 TRP A N 1
ATOM 1547 C CA . TRP A 1 181 ? 10.963 -38.811 0.239 1.00 29.44 202 TRP A CA 1
ATOM 1548 C C . TRP A 1 181 ? 10.464 -39.576 1.471 1.00 32.76 202 TRP A C 1
ATOM 1549 O O . TRP A 1 181 ? 9.266 -39.717 1.658 1.00 38.63 202 TRP A O 1
ATOM 1560 N N . GLU A 1 182 ? 11.405 -39.990 2.292 1.00 36.43 203 GLU A N 1
ATOM 1561 C CA . GLU A 1 182 ? 11.138 -40.838 3.448 1.00 43.55 203 GLU A CA 1
ATOM 1562 C C . GLU A 1 182 ? 10.416 -40.045 4.512 1.00 43.42 203 GLU A C 1
ATOM 1563 O O . GLU A 1 182 ? 9.904 -40.642 5.441 1.00 46.62 203 GLU A O 1
ATOM 1569 N N . ASN A 1 183 ? 10.370 -38.712 4.386 1.00 40.58 204 ASN A N 1
ATOM 1570 C CA . ASN A 1 183 ? 9.692 -37.891 5.406 1.00 47.66 204 ASN A CA 1
ATOM 1571 C C . ASN A 1 183 ? 8.377 -37.527 4.852 1.00 42.84 204 ASN A C 1
ATOM 1572 O O . ASN A 1 183 ? 7.706 -36.603 5.327 1.00 48.68 204 ASN A O 1
ATOM 1577 N N . SER A 1 184 ? 8.099 -38.196 3.743 1.00 43.49 205 SER A N 1
ATOM 1578 C CA . SER A 1 184 ? 6.826 -38.168 3.032 1.00 47.99 205 SER A CA 1
ATOM 1579 C C . SER A 1 184 ? 6.590 -36.878 2.178 1.00 49.00 205 SER A C 1
ATOM 1580 O O . SER A 1 184 ? 5.627 -36.798 1.460 1.00 47.13 205 SER A O 1
ATOM 1583 N N . SER A 1 185 ? 7.468 -35.888 2.236 1.00 42.50 206 SER A N 1
ATOM 1584 C CA . SER A 1 185 ? 7.357 -34.766 1.303 1.00 40.61 206 SER A CA 1
ATOM 1585 C C . SER A 1 185 ? 7.744 -35.183 -0.112 1.00 40.22 206 SER A C 1
ATOM 1586 O O . SER A 1 185 ? 8.284 -36.252 -0.334 1.00 37.18 206 SER A O 1
ATOM 1589 N N . GLU A 1 186 ? 7.474 -34.333 -1.087 1.00 31.48 207 GLU A N 1
ATOM 1590 C CA . GLU A 1 186 ? 7.777 -34.780 -2.452 1.00 28.98 207 GLU A CA 1
ATOM 1591 C C . GLU A 1 186 ? 8.401 -33.670 -3.287 1.00 36.34 207 GLU A C 1
ATOM 1592 O O . GLU A 1 186 ? 8.246 -32.502 -2.973 1.00 35.05 207 GLU A O 1
ATOM 1598 N N . THR A 1 187 ? 9.144 -34.074 -4.318 1.00 32.98 208 THR A N 1
ATOM 1599 C CA . THR A 1 187 ? 9.813 -33.127 -5.199 1.00 37.80 208 THR A CA 1
ATOM 1600 C C . THR A 1 187 ? 9.395 -33.424 -6.638 1.00 32.77 208 THR A C 1
ATOM 1601 O O . THR A 1 187 ? 9.441 -34.584 -7.092 1.00 31.26 208 THR A O 1
ATOM 1605 N N . LEU A 1 188 ? 8.964 -32.399 -7.354 1.00 30.53 209 LEU A N 1
ATOM 1606 C CA . LEU A 1 188 ? 8.569 -32.602 -8.742 1.00 30.43 209 LEU A CA 1
ATOM 1607 C C . LEU A 1 188 ? 9.835 -32.871 -9.569 1.00 37.64 209 LEU A C 1
ATOM 1608 O O . LEU A 1 188 ? 10.747 -32.058 -9.526 1.00 36.52 209 LEU A O 1
ATOM 1613 N N . ILE A 1 189 ? 9.914 -33.982 -10.305 1.00 28.48 210 ILE A N 1
ATOM 1614 C CA . ILE A 1 189 ? 11.143 -34.244 -11.035 1.00 32.01 210 ILE A CA 1
ATOM 1615 C C . ILE A 1 189 ? 10.931 -34.261 -12.557 1.00 34.56 210 ILE A C 1
ATOM 1616 O O . ILE A 1 189 ? 11.896 -34.214 -13.296 1.00 37.22 210 ILE A O 1
ATOM 1621 N N . ALA A 1 190 ? 9.688 -34.257 -13.009 1.00 32.63 211 ALA A N 1
ATOM 1622 C CA . ALA A 1 190 ? 9.390 -34.085 -14.430 1.00 35.11 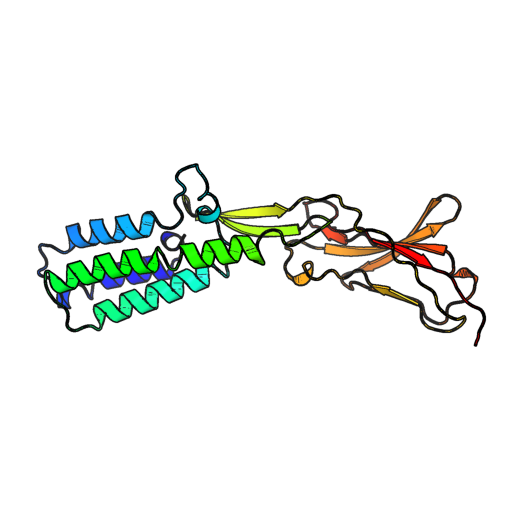211 ALA A CA 1
ATOM 1623 C C . ALA A 1 190 ? 7.959 -33.641 -14.584 1.00 34.90 211 ALA A C 1
ATOM 1624 O O . ALA A 1 190 ? 7.113 -33.993 -13.784 1.00 30.45 211 ALA A O 1
ATOM 1626 N N . LYS A 1 191 ? 7.685 -32.878 -15.639 1.00 33.85 212 LYS A N 1
ATOM 1627 C CA . LYS A 1 191 ? 6.313 -32.479 -15.925 1.00 30.33 212 LYS A CA 1
ATOM 1628 C C . LYS A 1 191 ? 6.224 -32.178 -17.431 1.00 33.06 212 LYS A C 1
ATOM 1629 O O . LYS A 1 191 ? 7.001 -31.364 -17.941 1.00 34.45 212 LYS A O 1
ATOM 1635 N N . GLY A 1 192 ? 5.302 -32.817 -18.147 1.00 29.48 213 GLY A N 1
ATOM 1636 C CA . GLY A 1 192 ? 5.193 -32.540 -19.564 1.00 33.86 213 GLY A CA 1
ATOM 1637 C C . GLY A 1 192 ? 4.238 -33.541 -20.197 1.00 31.79 213 GLY A C 1
ATOM 1638 O O . GLY A 1 192 ? 3.522 -34.270 -19.521 1.00 30.04 213 GLY A O 1
ATOM 1639 N N . LYS A 1 193 ? 4.193 -33.553 -21.520 1.00 30.71 214 LYS A N 1
ATOM 1640 C CA . LYS A 1 193 ? 3.233 -34.424 -22.169 1.00 35.67 214 LYS A CA 1
ATOM 1641 C C . LYS A 1 193 ? 3.668 -35.899 -22.178 1.00 37.45 214 LYS A C 1
ATOM 1642 O O . LYS A 1 193 ? 2.854 -36.762 -22.467 1.00 33.77 214 LYS A O 1
ATOM 1648 N N . GLU A 1 194 ? 4.952 -36.177 -21.913 1.00 34.56 215 GLU A N 1
ATOM 1649 C CA . GLU A 1 194 ? 5.441 -37.571 -21.920 1.00 42.70 215 GLU A CA 1
ATOM 1650 C C . GLU A 1 194 ? 4.813 -38.427 -20.774 1.00 31.06 215 GLU A C 1
ATOM 1651 O O . GLU A 1 194 ? 4.909 -38.086 -19.600 1.00 29.67 215 GLU A O 1
ATOM 1657 N N . PRO A 1 195 ? 4.187 -39.580 -21.129 1.00 28.88 216 PRO A N 1
ATOM 1658 C CA . PRO A 1 195 ? 3.559 -40.424 -20.107 1.00 28.67 216 PRO A CA 1
ATOM 1659 C C . PRO A 1 195 ? 4.583 -41.275 -19.343 1.00 34.86 216 PRO A C 1
ATOM 1660 O O . PRO A 1 195 ? 4.211 -42.272 -18.718 1.00 33.68 216 PRO A O 1
ATOM 1664 N N . TYR A 1 196 ? 5.854 -40.912 -19.410 1.00 30.25 217 TYR A N 1
ATOM 1665 C CA . TYR A 1 196 ? 6.877 -41.709 -18.702 1.00 30.70 217 TYR A CA 1
ATOM 1666 C C . TYR A 1 196 ? 8.040 -40.881 -18.195 1.00 37.67 217 TYR A C 1
ATOM 1667 O O . TYR A 1 196 ? 8.270 -39.774 -18.641 1.00 35.82 217 TYR A O 1
ATOM 1676 N N . LEU A 1 197 ? 8.805 -41.453 -17.286 1.00 33.11 218 LEU A N 1
ATOM 1677 C CA . LEU A 1 197 ? 9.970 -40.780 -16.773 1.00 33.34 218 LEU A CA 1
ATOM 1678 C C . LEU A 1 197 ? 11.170 -41.684 -16.989 1.00 35.71 218 LEU A C 1
ATOM 1679 O O . LEU A 1 197 ? 11.086 -42.872 -16.708 1.00 32.07 218 LEU A O 1
ATOM 1684 N N . THR A 1 198 ? 12.273 -41.164 -17.525 1.00 34.02 219 THR A N 1
ATOM 1685 C CA . THR A 1 198 ? 13.502 -41.938 -17.595 1.00 37.10 219 THR A CA 1
ATOM 1686 C C . THR A 1 198 ? 14.561 -41.281 -16.712 1.00 39.40 219 THR A C 1
ATOM 1687 O O . THR A 1 198 ? 14.753 -40.077 -16.761 1.00 43.05 219 THR A O 1
ATOM 1691 N N . LYS A 1 199 ? 15.210 -42.085 -15.876 1.00 40.06 220 LYS A N 1
ATOM 1692 C CA . LYS A 1 199 ? 16.390 -41.665 -15.123 1.00 43.21 220 LYS A CA 1
ATOM 1693 C C . LYS A 1 199 ? 17.523 -42.560 -15.571 1.00 45.44 220 LYS A C 1
ATOM 1694 O O . LYS A 1 199 ? 17.418 -43.782 -15.496 1.00 46.67 220 LYS A O 1
ATOM 1700 N N A SER A 1 200 ? 18.593 -41.943 -16.056 0.41 45.78 221 SER A N 1
ATOM 1701 N N B SER A 1 200 ? 18.592 -41.957 -16.087 0.59 45.53 221 SER A N 1
ATOM 1702 C CA A SER A 1 200 ? 19.747 -42.656 -16.578 0.41 50.92 221 SER A CA 1
ATOM 1703 C CA B SER A 1 200 ? 19.742 -42.706 -16.584 0.59 51.09 221 SER A CA 1
ATOM 1704 C C A SER A 1 200 ? 20.731 -43.001 -15.467 0.41 52.37 221 SER A C 1
ATOM 1705 C C B SER A 1 200 ? 20.707 -43.024 -15.460 0.59 52.46 221 SER A C 1
ATOM 1706 O O A SER A 1 200 ? 20.817 -42.275 -14.474 0.41 52.17 221 SER A O 1
ATOM 1707 O O B SER A 1 200 ? 20.761 -42.304 -14.459 0.59 52.10 221 SER A O 1
ATOM 1712 N N . MET A 1 201 ? 21.465 -44.102 -15.633 1.00 52.13 222 MET A N 1
ATOM 1713 C CA . MET A 1 201 ? 22.511 -44.487 -14.678 1.00 53.93 222 MET A CA 1
ATOM 1714 C C . MET A 1 201 ? 22.099 -44.457 -13.222 1.00 49.75 222 MET A C 1
ATOM 1715 O O . MET A 1 201 ? 22.659 -43.686 -12.438 1.00 53.35 222 MET A O 1
ATOM 1720 N N . VAL A 1 202 ? 21.106 -45.263 -12.847 1.00 47.00 223 VAL A N 1
ATOM 1721 C CA . VAL A 1 202 ? 20.617 -45.143 -11.492 1.00 38.17 223 VAL A CA 1
ATOM 1722 C C . VAL A 1 202 ? 21.682 -45.575 -10.526 1.00 43.11 223 VAL A C 1
ATOM 1723 O O . VAL A 1 202 ? 22.567 -46.380 -10.848 1.00 45.87 223 VAL A O 1
ATOM 1727 N N . GLY A 1 203 ? 21.617 -45.002 -9.340 1.00 43.45 224 GLY A N 1
ATOM 1728 C CA . GLY A 1 203 ? 22.480 -45.428 -8.259 1.00 43.13 224 GLY A CA 1
ATOM 1729 C C . GLY A 1 203 ? 21.607 -45.674 -7.040 1.00 41.43 224 GLY A C 1
ATOM 1730 O O . GLY A 1 203 ? 20.387 -45.510 -7.103 1.00 41.09 224 GLY A O 1
ATOM 1731 N N . PRO A 1 204 ? 22.225 -46.086 -5.922 1.00 44.99 225 PRO A N 1
ATOM 1732 C CA . PRO A 1 204 ? 21.448 -46.414 -4.729 1.00 42.10 225 PRO A CA 1
ATOM 1733 C C . PRO A 1 204 ? 20.585 -45.235 -4.274 1.00 47.43 225 PRO A C 1
ATOM 1734 O O . PRO A 1 204 ? 19.532 -45.451 -3.681 1.00 44.07 225 PRO A O 1
ATOM 1738 N N . GLU A 1 205 ? 21.010 -44.010 -4.573 1.00 45.69 226 GLU A N 1
ATOM 1739 C CA . GLU A 1 205 ? 20.285 -42.836 -4.118 1.00 41.80 226 GLU A CA 1
ATOM 1740 C C . GLU A 1 205 ? 18.933 -42.696 -4.838 1.00 46.36 226 GLU A C 1
ATOM 1741 O O . GLU A 1 205 ? 18.089 -41.905 -4.417 1.00 45.53 226 GLU A O 1
ATOM 1747 N N . ASP A 1 206 ? 18.725 -43.463 -5.911 1.00 40.07 227 ASP A N 1
ATOM 1748 C CA . ASP A 1 206 ? 17.462 -43.365 -6.674 1.00 36.80 227 ASP A CA 1
ATOM 1749 C C . ASP A 1 206 ? 16.419 -44.332 -6.125 1.00 36.08 227 ASP A C 1
ATOM 1750 O O . ASP A 1 206 ? 15.251 -44.294 -6.537 1.00 34.00 227 ASP A O 1
ATOM 1755 N N . ALA A 1 207 ? 16.833 -45.213 -5.198 1.00 36.83 228 ALA A N 1
ATOM 1756 C CA . ALA A 1 207 ? 15.876 -46.133 -4.573 1.00 32.48 228 ALA A CA 1
ATOM 1757 C C . ALA A 1 207 ? 14.880 -45.344 -3.752 1.00 37.15 228 ALA A C 1
ATOM 1758 O O . ALA A 1 207 ? 15.252 -44.337 -3.121 1.00 34.72 228 ALA A O 1
ATOM 1760 N N . GLY A 1 208 ? 13.637 -45.819 -3.743 1.00 33.87 229 GLY A N 1
ATOM 1761 C CA . GLY A 1 208 ? 12.562 -45.228 -2.943 1.00 34.07 229 GLY A CA 1
ATOM 1762 C C . GLY A 1 208 ? 11.229 -45.115 -3.665 1.00 30.83 229 GLY A C 1
ATOM 1763 O O . GLY A 1 208 ? 10.929 -45.905 -4.549 1.00 30.79 229 GLY A O 1
ATOM 1764 N N . ASN A 1 209 ? 10.430 -44.121 -3.305 1.00 26.91 230 ASN A N 1
ATOM 1765 C CA . ASN A 1 209 ? 9.046 -44.024 -3.781 1.00 27.04 230 ASN A CA 1
ATOM 1766 C C . ASN A 1 209 ? 8.874 -42.860 -4.735 1.00 26.58 230 ASN A C 1
ATOM 1767 O O . ASN A 1 209 ? 9.519 -41.835 -4.555 1.00 26.37 230 ASN A O 1
ATOM 1772 N N . TYR A 1 210 ? 8.010 -43.053 -5.743 1.00 27.36 231 TYR A N 1
ATOM 1773 C CA . TYR A 1 210 ? 7.722 -42.056 -6.770 1.00 24.85 231 TYR A CA 1
ATOM 1774 C C . TYR A 1 210 ? 6.226 -42.078 -7.014 1.00 26.30 231 TYR A C 1
ATOM 1775 O O . TYR A 1 210 ? 5.512 -43.051 -6.664 1.00 25.45 231 TYR A O 1
ATOM 1784 N N . ARG A 1 211 ? 5.740 -41.032 -7.654 1.00 26.37 232 ARG A N 1
ATOM 1785 C CA . ARG A 1 211 ? 4.307 -40.967 -7.934 1.00 25.09 232 ARG A CA 1
ATOM 1786 C C . ARG A 1 211 ? 4.135 -40.242 -9.241 1.00 24.99 232 ARG A C 1
ATOM 1787 O O . ARG A 1 211 ? 4.788 -39.237 -9.485 1.00 29.72 232 ARG A O 1
ATOM 1795 N N . CYS A 1 212 ? 3.220 -40.730 -10.080 1.00 22.50 233 CYS A N 1
ATOM 1796 C CA . CYS A 1 212 ? 2.790 -39.976 -11.268 1.00 21.90 233 CYS A CA 1
ATOM 1797 C C . CYS A 1 212 ? 1.428 -39.364 -11.003 1.00 25.15 233 CYS A C 1
ATOM 1798 O O . CYS A 1 212 ? 0.571 -40.025 -10.430 1.00 27.04 233 CYS A O 1
ATOM 1801 N N A VAL A 1 213 ? 1.200 -38.120 -11.408 0.30 25.55 234 VAL A N 1
ATOM 1802 N N B VAL A 1 213 ? 1.216 -38.144 -11.500 0.70 24.25 234 VAL A N 1
ATOM 1803 C CA A VAL A 1 213 ? -0.166 -37.601 -11.377 0.30 25.20 234 VAL A CA 1
ATOM 1804 C CA B VAL A 1 213 ? -0.087 -37.472 -11.427 0.70 25.60 234 VAL A CA 1
ATOM 1805 C C A VAL A 1 213 ? -0.442 -36.920 -12.697 0.30 26.27 234 VAL A C 1
ATOM 1806 C C B VAL A 1 213 ? -0.377 -36.952 -12.794 0.70 28.03 234 VAL A C 1
ATOM 1807 O O A VAL A 1 213 ? 0.302 -36.027 -13.138 0.30 27.47 234 VAL A O 1
ATOM 1808 O O B VAL A 1 213 ? 0.428 -36.180 -13.363 0.70 27.52 234 VAL A O 1
ATOM 1815 N N . LEU A 1 214 ? -1.487 -37.408 -13.353 1.00 25.40 235 LEU A N 1
ATOM 1816 C CA . LEU A 1 214 ? -1.915 -36.929 -14.647 1.00 24.65 235 LEU A CA 1
ATOM 1817 C C . LEU A 1 214 ? -3.046 -35.933 -14.438 1.00 25.31 235 LEU A C 1
ATOM 1818 O O . LEU A 1 214 ? -4.012 -36.257 -13.754 1.00 28.41 235 LEU A O 1
ATOM 1823 N N . ASP A 1 215 ? -2.915 -34.726 -15.022 1.00 28.70 236 ASP A N 1
ATOM 1824 C CA . ASP A 1 215 ? -3.820 -33.619 -14.707 1.00 27.49 236 ASP A CA 1
ATOM 1825 C C . ASP A 1 215 ? -4.732 -33.327 -15.927 1.00 26.47 236 ASP A C 1
ATOM 1826 O O . ASP A 1 215 ? -4.520 -33.853 -17.016 1.00 28.18 236 ASP A O 1
ATOM 1831 N N . THR A 1 216 ? -5.775 -32.528 -15.698 1.00 25.68 237 THR A N 1
ATOM 1832 C CA . THR A 1 216 ? -6.680 -32.158 -16.811 1.00 22.42 237 THR A CA 1
ATOM 1833 C C . THR A 1 216 ? -6.886 -30.649 -16.783 1.00 24.66 237 THR A C 1
ATOM 1834 O O . THR A 1 216 ? -6.492 -29.972 -15.825 1.00 29.02 237 THR A O 1
ATOM 1838 N N . ILE A 1 217 ? -7.494 -30.135 -17.839 1.00 25.51 238 ILE A N 1
ATOM 1839 C CA . ILE A 1 217 ? -7.723 -28.681 -17.908 1.00 30.87 238 ILE A CA 1
ATOM 1840 C C . ILE A 1 217 ? -8.625 -28.193 -16.765 1.00 27.25 238 ILE A C 1
ATOM 1841 O O . ILE A 1 217 ? -8.303 -27.183 -16.045 1.00 28.97 238 ILE A O 1
ATOM 1846 N N . ASN A 1 218 ? -9.740 -28.885 -16.557 1.00 34.93 239 ASN A N 1
ATOM 1847 C CA . ASN A 1 218 ? -10.645 -28.423 -15.529 1.00 35.42 239 ASN A CA 1
ATOM 1848 C C . ASN A 1 218 ? -11.476 -29.511 -14.863 1.00 34.89 239 ASN A C 1
ATOM 1849 O O . ASN A 1 218 ? -12.481 -29.224 -14.253 1.00 35.54 239 ASN A O 1
ATOM 1854 N N . GLN A 1 219 ? -11.019 -30.761 -14.925 1.00 26.30 240 GLN A N 1
ATOM 1855 C CA . GLN A 1 219 ? -11.789 -31.835 -14.292 1.00 27.24 240 GLN A CA 1
ATOM 1856 C C . GLN A 1 219 ? -11.007 -32.505 -13.178 1.00 33.99 240 GLN A C 1
ATOM 1857 O O . GLN A 1 219 ? -11.396 -33.584 -12.748 1.00 30.90 240 GLN A O 1
ATOM 1863 N N . GLY A 1 220 ? -9.925 -31.875 -12.697 1.00 29.50 241 GLY A N 1
ATOM 1864 C CA . GLY A 1 220 ? -9.137 -32.442 -11.604 1.00 28.51 241 GLY A CA 1
ATOM 1865 C C . GLY A 1 220 ? -8.137 -33.478 -12.113 1.00 25.85 241 GLY A C 1
ATOM 1866 O O . GLY A 1 220 ? -7.970 -33.673 -13.304 1.00 31.30 241 GLY A O 1
ATOM 1867 N N . HIS A 1 221 ? -7.454 -34.135 -11.187 1.00 26.75 242 HIS A N 1
ATOM 1868 C CA . HIS A 1 221 ? -6.474 -35.141 -11.580 1.00 21.31 242 HIS A CA 1
ATOM 1869 C C . HIS A 1 221 ? -7.188 -36.313 -12.244 1.00 27.86 242 HIS A C 1
ATOM 1870 O O . HIS A 1 221 ? -8.295 -36.648 -11.813 1.00 27.57 242 HIS A O 1
ATOM 1877 N N . ALA A 1 222 ? -6.561 -36.918 -13.259 1.00 23.88 243 ALA A N 1
ATOM 1878 C CA . ALA A 1 222 ? -7.156 -38.030 -14.017 1.00 23.61 243 ALA A CA 1
ATOM 1879 C C . ALA A 1 222 ? -6.554 -39.408 -13.648 1.00 26.16 243 ALA A C 1
ATOM 1880 O O . ALA A 1 222 ? -7.180 -40.452 -13.860 1.00 24.77 243 ALA A O 1
ATOM 1882 N N . THR A 1 223 ? -5.320 -39.415 -13.170 1.00 24.66 244 THR A N 1
ATOM 1883 C CA . THR A 1 223 ? -4.706 -40.714 -12.798 1.00 21.92 244 THR A CA 1
ATOM 1884 C C . THR A 1 223 ? -3.611 -40.422 -11.782 1.00 21.78 244 THR A C 1
ATOM 1885 O O . THR A 1 223 ? -2.883 -39.440 -11.920 1.00 24.35 244 THR A O 1
ATOM 1889 N N . VAL A 1 224 ? -3.507 -41.293 -10.791 1.00 21.10 245 VAL A N 1
ATOM 1890 C CA . VAL A 1 224 ? -2.277 -41.378 -9.987 1.00 21.07 245 VAL A CA 1
ATOM 1891 C C . VAL A 1 224 ? -1.781 -42.820 -9.955 1.00 24.07 245 VAL A C 1
ATOM 1892 O O . VAL A 1 224 ? -2.563 -43.721 -9.734 1.00 27.55 245 VAL A O 1
ATOM 1896 N N . ILE A 1 225 ? -0.490 -43.022 -10.169 1.00 22.36 246 ILE A N 1
ATOM 1897 C CA . ILE A 1 225 ? 0.119 -44.354 -9.970 1.00 22.68 246 ILE A CA 1
ATOM 1898 C C . ILE A 1 225 ? 1.304 -44.136 -9.057 1.00 23.00 246 ILE A C 1
ATOM 1899 O O . ILE A 1 225 ? 2.011 -43.101 -9.203 1.00 25.77 246 ILE A O 1
ATOM 1904 N N . ARG A 1 226 ? 1.533 -45.075 -8.135 1.00 21.08 247 ARG A N 1
ATOM 1905 C CA . ARG A 1 226 ? 2.701 -45.011 -7.261 1.00 23.67 247 ARG A CA 1
ATOM 1906 C C . ARG A 1 226 ? 3.735 -46.057 -7.670 1.00 25.40 247 ARG A C 1
ATOM 1907 O O . ARG A 1 226 ? 3.371 -47.114 -8.168 1.00 25.03 247 ARG A O 1
ATOM 1915 N N . TYR A 1 227 ? 5.011 -45.789 -7.386 1.00 23.62 248 TYR A N 1
ATOM 1916 C CA . TYR A 1 227 ? 6.074 -46.742 -7.735 1.00 24.42 248 TYR A CA 1
ATOM 1917 C C . TYR A 1 227 ? 6.968 -46.897 -6.519 1.00 26.57 248 TYR A C 1
ATOM 1918 O O . TYR A 1 227 ? 7.435 -45.900 -5.926 1.00 28.64 248 TYR A O 1
ATOM 1927 N N . ASP A 1 228 ? 7.247 -48.146 -6.185 1.00 21.60 249 ASP A N 1
ATOM 1928 C CA . ASP A 1 228 ? 8.207 -48.477 -5.160 1.00 22.60 249 ASP A CA 1
ATOM 1929 C C . ASP A 1 228 ? 9.456 -49.020 -5.880 1.00 31.57 249 ASP A C 1
ATOM 1930 O O . ASP A 1 228 ? 9.365 -50.066 -6.441 1.00 27.90 249 ASP A O 1
ATOM 1935 N N . VAL A 1 229 ? 10.599 -48.338 -5.833 1.00 26.80 250 VAL A N 1
ATOM 1936 C CA . VAL A 1 229 ? 11.763 -48.694 -6.626 1.00 28.09 250 VAL A CA 1
ATOM 1937 C C . VAL A 1 229 ? 12.887 -49.173 -5.770 1.00 32.43 250 VAL A C 1
ATOM 1938 O O . VAL A 1 229 ? 13.339 -48.472 -4.815 1.00 29.62 250 VAL A O 1
ATOM 1942 N N . THR A 1 230 ? 13.344 -50.387 -6.090 1.00 27.19 251 THR A N 1
ATOM 1943 C CA . THR A 1 230 ? 14.506 -50.967 -5.426 1.00 31.58 251 THR A CA 1
ATOM 1944 C C . THR A 1 230 ? 15.684 -50.912 -6.366 1.00 35.37 251 THR A C 1
ATOM 1945 O O . THR A 1 230 ? 15.548 -51.265 -7.543 1.00 30.89 251 THR A O 1
ATOM 1949 N N . VAL A 1 231 ? 16.833 -50.472 -5.888 1.00 29.88 252 VAL A N 1
ATOM 1950 C CA . VAL A 1 231 ? 17.996 -50.525 -6.771 1.00 35.02 252 VAL A CA 1
ATOM 1951 C C . VAL A 1 231 ? 18.854 -51.697 -6.358 1.00 37.76 252 VAL A C 1
ATOM 1952 O O . VAL A 1 231 ? 19.319 -51.785 -5.208 1.00 38.95 252 VAL A O 1
ATOM 1956 N 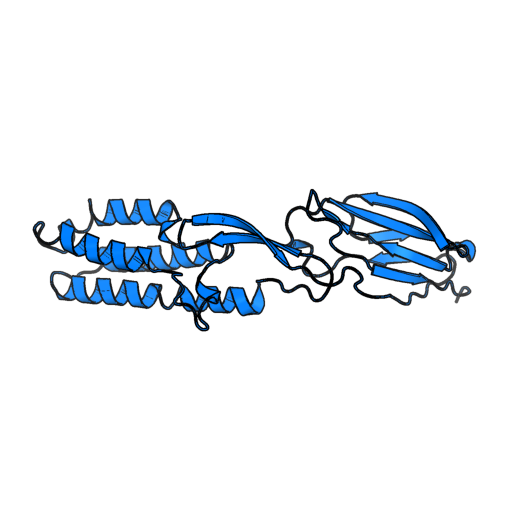N . LEU A 1 232 ? 19.052 -52.619 -7.292 1.00 33.62 253 LEU A N 1
ATOM 1957 C CA . LEU A 1 232 ? 19.813 -53.838 -6.984 1.00 35.04 253 LEU A CA 1
ATOM 1958 C C . LEU A 1 232 ? 21.306 -53.647 -7.203 1.00 36.97 253 LEU A C 1
ATOM 1959 O O . LEU A 1 232 ? 21.709 -52.819 -8.008 1.00 44.64 253 LEU A O 1
ATOM 1964 N N . PRO A 1 233 ? 22.150 -54.416 -6.495 1.00 47.65 254 PRO A N 1
ATOM 1965 C CA . PRO A 1 233 ? 23.569 -54.368 -6.869 1.00 47.70 254 PRO A CA 1
ATOM 1966 C C . PRO A 1 233 ? 23.749 -54.788 -8.324 1.00 48.40 254 PRO A C 1
ATOM 1967 O O . PRO A 1 233 ? 22.839 -55.405 -8.886 1.00 48.64 254 PRO A O 1
ATOM 1971 N N . PRO A 1 234 ? 24.881 -54.410 -8.942 1.00 55.06 255 PRO A N 1
ATOM 1972 C CA . PRO A 1 234 ? 25.185 -54.858 -10.309 1.00 54.22 255 PRO A CA 1
ATOM 1973 C C . PRO A 1 234 ? 25.141 -56.384 -10.447 1.00 56.58 255 PRO A C 1
ATOM 1974 O O . PRO A 1 234 ? 25.596 -57.083 -9.537 1.00 54.33 255 PRO A O 1
ATOM 1978 N N . LYS A 1 235 ? 24.616 -56.903 -11.553 1.00 61.83 256 LYS A N 1
ATOM 1979 C CA . LYS A 1 235 ? 24.865 -58.308 -11.876 1.00 62.21 256 LYS A CA 1
ATOM 1980 C C . LYS A 1 235 ? 26.358 -58.537 -12.003 1.00 59.77 256 LYS A C 1
ATOM 1981 O O . LYS A 1 235 ? 26.895 -59.473 -11.409 1.00 73.21 256 LYS A O 1
#

B-factor: mean 37.07, std 15.57, range [18.98, 127.0]

GO terms:
  GO:0005886 plasma membrane (C, IDA)
  GO:0048018 receptor ligand activity (F, IDA)
  GO:0016020 membrane (C, IDA)
  GO:0007342 fusion of sperm to egg plasma membrane involved in single fertilization (P, IDA)
  GO:0007155 cell adhesion (P, IC)
  GO:0001669 acrosomal vesicle (C, IDA)
  GO:0002080 acrosomal membrane (C, IDA)
  GO:0005789 endoplasmic reticulum membrane (C, IDA)
  GO:0098635 protein complex involved in cell-cell adhesion (C, IDA)
  GO:0005886 plasma membrane (C, EXP)
  GO:0000768 syncytium formation by cell-cell fusion (P, IMP)
  GO:0086080 protein binding involved in heterotypic cell-cell adhesion (F, IMP)
  GO:0035036 sperm-egg recognition (P, IMP)
  GO:0005886 plasma membrane (C, IMP)
  GO:0007342 fusion of sperm to egg plasma membrane involved in single fertilization (P, IMP)
  GO:0005102 signaling receptor binding (F, IPI)
  GO:0005515 protein binding (F, IPI)
  GO:0042803 protein homodimerization activity (F, IDA)

Solvent-accessible surface area: 13392 Å² total; per-residue (Å²): 1,0,61,37,27,131,110,0,59,70,24,14,73,58,1,41,112,71,61,0,102,85,9,11,93,130,143,69,10,125,96,7,7,148,45,0,72,118,13,4,47,18,4,4,57,60,96,93,88,161,30,74,56,12,8,11,0,22,88,110,9,17,100,95,4,0,133,29,0,25,165,17,9,95,108,0,15,104,29,134,45,126,27,151,121,0,37,114,42,0,51,151,3,0,117,94,7,56,81,42,0,32,97,22,0,88,91,5,76,83,123,63,40,34,60,3,187,25,0,9,2,2,11,26,5,13,105,1,127,124,49,101,127,96,76,58,48,5,160,78,92,55,65,40,24,81,86,144,46,12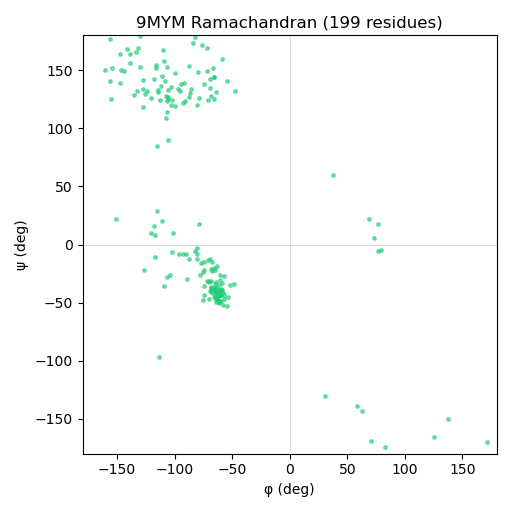0,14,48,96,57,103,82,2,79,1,69,0,90,32,114,18,4,101,56,12,99,29,49,52,31,15,8,1,46,27,37,101,189,117,91,63,74,62,83,74,34,128,16,174,96,33,110,20,69,75,65,118,1,8,78,122,11,40,26,66,7,58,0,8,0,54,12,133,111,49,43,83,0,0,9,5,87,2,56,4,55,22,48,89,87,215

Organism: Mus musculus (NCBI:txid10090)

InterPro domains:
  IPR029389 Izumo sperm-egg fusion protein [PF15005] (21-165)
  IPR032699 Izumo protein, immunoglobulin domain [PF16706] (168-254)
  IPR032700 Izumo sperm-egg fusion protein 1 [PTHR35540] (1-373)
  IPR036179 Immunoglobulin-like domain superfamily [SSF48726] (169-254)

Nearest PDB structures (foldseek):
  5b5k-assembly1_A  TM=1.001E+00  e=2.048E-47  Mus musculus
  5jk9-assembly2_B  TM=9.371E-01  e=1.075E-33  Homo sapiens
  5jke-assembly1_A  TM=9.507E-01  e=1.836E-33  Homo sapiens
  5jk9-assembly3_C  TM=9.402E-01  e=4.482E-33  Homo sapiens
  5jkc-assembly1_A  TM=9.410E-01  e=2.784E-33  Homo sapiens

Sequence (235 aa):
CIKCDQFVTDALKTFENNTYLNDHLPHHDIIHKNVMRMVNHEVSSFGVVTSAEDSYLGAVDENNTLEQATWSFLKDLKRITDSDDLKGELFIKELLWMLRHQKDDIIFNNLARQFQKEVLCPNKCGVMSQTLIWCLKCEKQLHICRKKSLLDCGERHIIEVVHRSEDLVLDCLLSWHRASKGLTDYSFYRVWENSSETLIAKGKEPYLTKSSMVGPEDAGNYRCVVLDTINQGHATVIRYDVTVLPPK